Protein AF-A0A3D1REU0-F1 (afdb_monomer_lite)

Foldseek 3Di:
DDDDDPPPPPPPPDDDDLPQDQDDDDLQFFPWKWKDFPPGPDTFTFDPVLSVVVVVLSNVWGKDGQDDDPARMKMWTQTPVRDIWIWGDAQQWIAGPVRIITGSPGRCSSVCRVCVSVVHDPQKDWQFQWAQDPNDIDTDPDQDDPLLLVLLVVLCVVVPWDWDDDPRIIMTGHDDDSVRSHVSSVSSVPDD

Sequence (192 aa):
MKIALLISIVFLTSCFSASNEKFNIDKSIVDFIEIRKRVDTVSLRLSESQFENLIAKLQSSEPGNPSKVFAQYHLTFHLNDGSELSFTTNQDIVRAQGGRTYSIGDKEYFKKVWFQQAGLTEDYHEYFPTYRKDGEIIQVTKTMDSYNLENIKQVLTEYGHKWIDIRGVLFYKGNLSDELLADYTSKAGIID

Structure (mmCIF, N/CA/C/O backbone):
data_AF-A0A3D1REU0-F1
#
_entry.id   AF-A0A3D1REU0-F1
#
loop_
_atom_site.group_PDB
_atom_site.id
_atom_site.type_symbol
_atom_site.label_atom_id
_atom_site.label_alt_id
_atom_site.label_comp_id
_atom_site.label_asym_id
_atom_site.label_entity_id
_atom_site.label_seq_id
_atom_site.pdbx_PDB_ins_code
_atom_site.Cartn_x
_atom_site.Cartn_y
_atom_site.Cartn_z
_atom_site.occupancy
_atom_site.B_iso_or_equiv
_atom_site.auth_seq_id
_atom_site.auth_comp_id
_atom_site.auth_asym_id
_atom_site.auth_atom_id
_atom_site.pdbx_PDB_model_num
ATOM 1 N N . MET A 1 1 ? 51.526 -27.455 -19.057 1.00 37.06 1 MET A N 1
ATOM 2 C CA . MET A 1 1 ? 51.849 -26.073 -18.635 1.00 37.06 1 MET A CA 1
ATOM 3 C C . MET A 1 1 ? 50.544 -25.318 -18.450 1.00 37.06 1 MET A C 1
ATOM 5 O O . MET A 1 1 ? 49.793 -25.198 -19.406 1.00 37.06 1 MET A O 1
ATOM 9 N N . LYS A 1 2 ? 50.232 -24.924 -17.211 1.00 33.66 2 LYS A N 1
ATOM 10 C CA . LYS A 1 2 ? 49.032 -24.157 -16.851 1.00 33.66 2 LYS A CA 1
ATOM 11 C C . LYS A 1 2 ? 49.301 -22.680 -17.150 1.00 33.66 2 LYS A C 1
ATOM 13 O O . LYS A 1 2 ? 50.240 -22.134 -16.584 1.00 33.66 2 LYS A O 1
ATOM 18 N N . ILE A 1 3 ? 48.499 -22.050 -18.003 1.00 38.16 3 ILE A N 1
ATOM 19 C CA . ILE A 1 3 ? 48.466 -20.589 -18.138 1.00 38.16 3 ILE A CA 1
ATOM 20 C C . ILE A 1 3 ? 47.145 -20.147 -17.517 1.00 38.16 3 ILE A C 1
ATOM 22 O O . ILE A 1 3 ? 46.082 -20.293 -18.113 1.00 38.16 3 ILE A O 1
ATOM 26 N N . ALA A 1 4 ? 47.220 -19.708 -16.263 1.00 38.00 4 ALA A N 1
ATOM 27 C CA . ALA A 1 4 ? 46.114 -19.060 -15.581 1.00 38.00 4 ALA A CA 1
ATOM 28 C C . ALA A 1 4 ? 46.014 -17.629 -16.121 1.00 38.00 4 ALA A C 1
ATOM 30 O O . ALA A 1 4 ? 46.897 -16.809 -15.875 1.00 38.00 4 ALA A O 1
ATOM 31 N N . LEU A 1 5 ? 44.962 -17.347 -16.888 1.00 36.16 5 LEU A N 1
ATOM 32 C CA . LEU A 1 5 ? 44.624 -15.988 -17.287 1.00 36.16 5 LEU A CA 1
ATOM 33 C C . LEU A 1 5 ? 43.944 -15.315 -16.085 1.00 36.16 5 LEU A C 1
ATOM 35 O O . LEU A 1 5 ? 42.773 -15.557 -15.798 1.00 36.16 5 LEU A O 1
ATOM 39 N N . LEU A 1 6 ? 44.711 -14.526 -15.335 1.00 37.25 6 LEU A N 1
ATOM 40 C CA . LEU A 1 6 ? 44.192 -13.636 -14.299 1.00 37.25 6 LEU A CA 1
ATOM 41 C C . LEU A 1 6 ? 43.396 -12.519 -14.985 1.00 37.25 6 LEU A C 1
ATOM 43 O O . LEU A 1 6 ? 43.966 -11.565 -15.511 1.00 37.25 6 LEU A O 1
ATOM 47 N N . ILE A 1 7 ? 42.071 -12.650 -14.998 1.00 39.44 7 ILE A N 1
ATOM 48 C CA . ILE A 1 7 ? 41.167 -11.546 -15.319 1.00 39.44 7 ILE A CA 1
ATOM 49 C C . ILE A 1 7 ? 41.171 -10.623 -14.099 1.00 39.44 7 ILE A C 1
ATOM 51 O O . ILE A 1 7 ? 40.467 -10.854 -13.116 1.00 39.44 7 ILE A O 1
ATOM 55 N N . SER A 1 8 ? 42.018 -9.598 -14.144 1.00 38.97 8 SER A N 1
ATOM 56 C CA . SER A 1 8 ? 41.980 -8.485 -13.200 1.00 38.97 8 SER A CA 1
ATOM 57 C C . SER A 1 8 ? 40.676 -7.715 -13.399 1.00 38.97 8 SER A C 1
ATOM 59 O O . SER A 1 8 ? 40.567 -6.873 -14.288 1.00 38.97 8 SER A O 1
ATOM 61 N N . ILE A 1 9 ? 39.675 -8.013 -12.570 1.00 44.66 9 ILE A N 1
ATOM 62 C CA . ILE A 1 9 ? 38.488 -7.173 -12.405 1.00 44.66 9 ILE A CA 1
ATOM 63 C C . ILE A 1 9 ? 38.959 -5.913 -11.681 1.00 44.66 9 ILE A C 1
ATOM 65 O O . ILE A 1 9 ? 39.136 -5.895 -10.463 1.00 44.66 9 ILE A O 1
ATOM 69 N N . VAL A 1 10 ? 39.223 -4.862 -12.453 1.00 39.00 10 VAL A N 1
ATOM 70 C CA . VAL A 1 10 ? 39.426 -3.521 -11.913 1.00 39.00 10 VAL A CA 1
ATOM 71 C C . VAL A 1 10 ? 38.085 -3.079 -11.331 1.00 39.00 10 VAL A C 1
ATOM 73 O O . VAL A 1 10 ? 37.169 -2.706 -12.060 1.00 39.00 10 VAL A O 1
ATOM 76 N N . PHE A 1 11 ? 37.970 -3.142 -10.005 1.00 36.84 11 PHE A N 1
ATOM 77 C CA . PHE A 1 11 ? 36.945 -2.430 -9.251 1.00 36.84 11 PHE A CA 1
ATOM 78 C C . PHE A 1 11 ? 37.191 -0.928 -9.425 1.00 36.84 11 PHE A C 1
ATOM 80 O O . PHE A 1 11 ? 37.879 -0.294 -8.628 1.00 36.84 11 PHE A O 1
ATOM 87 N N . LEU A 1 12 ? 36.644 -0.353 -10.497 1.00 38.19 12 LEU A N 1
ATOM 88 C CA . LEU A 1 12 ? 36.435 1.083 -10.571 1.00 38.19 12 LEU A CA 1
ATOM 89 C C . LEU A 1 12 ? 35.330 1.416 -9.571 1.00 38.19 12 LEU A C 1
ATOM 91 O O . LEU A 1 12 ? 34.142 1.255 -9.838 1.00 38.19 12 LEU A O 1
ATOM 95 N N . THR A 1 13 ? 35.741 1.866 -8.390 1.00 40.66 13 THR A N 1
ATOM 96 C CA . THR A 1 13 ? 34.896 2.611 -7.463 1.00 40.66 13 THR A CA 1
ATOM 97 C C . THR A 1 13 ? 34.495 3.915 -8.149 1.00 40.66 13 THR A C 1
ATOM 99 O O . THR A 1 13 ? 35.173 4.934 -8.020 1.00 40.66 13 THR A O 1
ATOM 102 N N . SER A 1 14 ? 33.427 3.887 -8.945 1.00 31.62 14 SER A N 1
ATOM 103 C CA . SER A 1 14 ? 32.848 5.104 -9.493 1.00 31.62 14 SER A CA 1
ATOM 104 C C . SER A 1 14 ? 32.196 5.872 -8.350 1.00 31.62 14 SER A C 1
ATOM 106 O O . SER A 1 14 ? 31.199 5.424 -7.778 1.00 31.62 14 SER A O 1
ATOM 108 N N . CYS A 1 15 ? 32.762 7.035 -8.025 1.00 35.47 15 CYS A N 1
ATOM 109 C CA . CYS A 1 15 ? 32.040 8.114 -7.367 1.00 35.47 15 CYS A CA 1
ATOM 110 C C . CYS A 1 15 ? 30.643 8.217 -7.991 1.00 35.47 15 CYS A C 1
ATOM 112 O O . CYS A 1 15 ? 30.524 8.337 -9.211 1.00 35.47 15 CYS A O 1
ATOM 114 N N . PHE A 1 16 ? 29.602 8.138 -7.159 1.00 43.56 16 PHE A N 1
ATOM 115 C CA . PHE A 1 16 ? 28.213 8.326 -7.562 1.00 43.56 16 PHE A CA 1
ATOM 116 C C . PHE A 1 16 ? 28.034 9.746 -8.113 1.00 43.56 16 PHE A C 1
ATOM 118 O O . PHE A 1 16 ? 27.695 10.682 -7.395 1.00 43.56 16 PHE A O 1
ATOM 125 N N . SER A 1 17 ? 28.274 9.899 -9.411 1.00 40.56 17 SER A N 1
ATOM 126 C CA . SER A 1 17 ? 27.610 10.905 -10.222 1.00 40.56 17 SER A CA 1
ATOM 127 C C . SER A 1 17 ? 26.109 10.680 -10.046 1.00 40.56 17 SER A C 1
ATOM 129 O O . SER A 1 17 ? 25.624 9.564 -10.252 1.00 40.56 17 SER A O 1
ATOM 131 N N . ALA A 1 18 ? 25.381 11.710 -9.614 1.00 49.03 18 ALA A N 1
ATOM 132 C CA . ALA A 1 18 ? 23.929 11.729 -9.689 1.00 49.03 18 ALA A CA 1
ATOM 133 C C . ALA A 1 18 ? 23.549 11.695 -11.177 1.00 49.03 18 ALA A C 1
ATOM 135 O O . ALA A 1 18 ? 23.402 12.725 -11.830 1.00 49.03 18 ALA A O 1
ATOM 136 N N . SER A 1 19 ? 23.502 10.495 -11.753 1.00 53.91 19 SER A N 1
ATOM 137 C CA . SER A 1 19 ? 23.110 10.305 -13.138 1.00 53.91 19 SER A CA 1
ATOM 138 C C . SER A 1 19 ? 21.628 10.661 -13.243 1.00 53.91 19 SER A C 1
ATOM 140 O O . SER A 1 19 ? 20.794 9.912 -12.734 1.00 53.91 19 SER A O 1
ATOM 142 N N . ASN A 1 20 ? 21.299 11.761 -13.928 1.00 64.19 20 ASN A N 1
ATOM 143 C CA . ASN A 1 20 ? 19.934 12.142 -14.336 1.00 64.19 20 ASN A CA 1
ATOM 144 C C . ASN A 1 20 ? 19.356 11.176 -15.396 1.00 64.19 20 ASN A C 1
ATOM 146 O O . ASN A 1 20 ? 18.641 11.579 -16.312 1.00 64.19 20 ASN A O 1
ATOM 150 N N . GLU A 1 21 ? 19.716 9.897 -15.323 1.00 77.69 21 GLU A N 1
ATOM 151 C CA . GLU A 1 21 ? 19.260 8.867 -16.241 1.00 77.69 21 GLU A CA 1
ATOM 152 C C . GLU A 1 21 ? 17.770 8.632 -16.019 1.00 77.69 21 GLU A C 1
ATOM 154 O O . GLU A 1 21 ? 17.340 8.238 -14.933 1.00 77.69 21 GLU A O 1
ATOM 159 N N . LYS A 1 22 ? 16.985 8.871 -17.070 1.00 85.12 22 LYS A N 1
ATOM 160 C CA . LYS A 1 22 ? 15.572 8.501 -17.120 1.00 85.12 22 LYS A CA 1
ATOM 161 C C . LYS A 1 22 ? 15.415 6.995 -16.919 1.00 85.12 22 LYS A C 1
ATOM 163 O O . LYS A 1 22 ? 16.305 6.210 -17.248 1.00 85.12 22 LYS A O 1
ATOM 168 N N . PHE A 1 23 ? 14.265 6.594 -16.389 1.00 86.94 23 PHE A N 1
ATOM 169 C CA . PHE A 1 23 ? 13.911 5.184 -16.327 1.00 86.94 23 PHE A CA 1
ATOM 170 C C . PHE A 1 23 ? 13.833 4.624 -17.748 1.00 86.94 23 PHE A C 1
ATOM 172 O O . PHE A 1 23 ? 13.107 5.158 -18.586 1.00 86.94 23 PHE A O 1
ATOM 179 N N . ASN A 1 24 ? 14.587 3.563 -18.020 1.00 84.50 24 ASN A N 1
ATOM 180 C CA . ASN A 1 24 ? 14.689 2.996 -19.356 1.00 84.50 24 ASN A CA 1
ATOM 181 C C . ASN A 1 24 ? 14.631 1.470 -19.281 1.00 84.50 24 ASN A C 1
ATOM 183 O O . ASN A 1 24 ? 15.654 0.799 -19.166 1.00 84.50 24 ASN A O 1
ATOM 187 N N . ILE A 1 25 ? 13.409 0.943 -19.300 1.00 86.94 25 ILE A N 1
ATOM 188 C CA . ILE A 1 25 ? 13.124 -0.474 -19.517 1.00 86.94 25 ILE A CA 1
ATOM 189 C C . ILE A 1 25 ? 12.207 -0.554 -20.730 1.00 86.94 25 ILE A C 1
ATOM 191 O O . ILE A 1 25 ? 11.198 0.159 -20.802 1.00 86.94 25 ILE A O 1
ATOM 195 N N . ASP A 1 26 ? 12.570 -1.414 -21.678 1.00 89.00 26 ASP A N 1
ATOM 196 C CA . ASP A 1 26 ? 11.698 -1.752 -22.791 1.00 89.00 26 ASP A CA 1
ATOM 197 C C . ASP A 1 26 ? 10.514 -2.562 -22.253 1.00 89.00 26 ASP A C 1
ATOM 199 O O . ASP A 1 26 ? 10.671 -3.612 -21.637 1.00 89.00 26 ASP A O 1
ATOM 203 N N . LYS A 1 27 ? 9.301 -2.064 -22.468 1.00 90.69 27 LYS A N 1
ATOM 204 C CA . LYS A 1 27 ? 8.082 -2.751 -22.047 1.00 90.69 27 LYS A CA 1
ATOM 205 C C . LYS A 1 27 ? 8.004 -4.171 -22.622 1.00 90.69 27 LYS A C 1
ATOM 207 O O . LYS A 1 27 ? 7.510 -5.065 -21.949 1.00 90.69 27 LYS A O 1
ATOM 212 N N . SER A 1 28 ? 8.483 -4.375 -23.852 1.00 93.62 28 SER A N 1
ATOM 213 C CA . SER A 1 28 ? 8.367 -5.650 -24.565 1.00 93.62 28 SER A CA 1
ATOM 214 C C . SER A 1 28 ? 9.149 -6.791 -23.917 1.00 93.62 28 SER A C 1
ATOM 216 O O . SER A 1 28 ? 8.860 -7.948 -24.212 1.00 93.62 28 SER A O 1
ATOM 218 N N . ILE A 1 29 ? 10.107 -6.485 -23.032 1.00 95.31 29 ILE A N 1
ATOM 219 C CA . ILE A 1 29 ? 10.885 -7.491 -22.302 1.00 95.31 29 ILE A CA 1
ATOM 220 C C . ILE A 1 29 ? 10.275 -7.863 -20.943 1.00 95.31 29 ILE A C 1
ATOM 222 O O . ILE A 1 29 ? 10.761 -8.800 -20.313 1.00 95.31 29 ILE A O 1
ATOM 226 N N . VAL A 1 30 ? 9.242 -7.147 -20.486 1.00 96.50 30 VAL A N 1
ATOM 227 C CA . VAL A 1 30 ? 8.561 -7.398 -19.207 1.00 96.50 30 VAL A CA 1
ATOM 228 C C . VAL A 1 30 ? 7.308 -8.236 -19.464 1.00 96.50 30 VAL A C 1
ATOM 230 O O . VAL A 1 30 ? 6.411 -7.786 -20.172 1.00 96.50 30 VAL A O 1
ATOM 233 N N . ASP A 1 31 ? 7.239 -9.427 -18.868 1.00 97.06 31 ASP A N 1
ATOM 234 C CA . ASP A 1 31 ? 6.075 -10.323 -18.942 1.00 97.06 31 ASP A CA 1
ATOM 235 C C . ASP A 1 31 ? 4.953 -9.805 -18.027 1.00 97.06 31 ASP A C 1
ATOM 237 O O . ASP A 1 31 ? 3.835 -9.512 -18.456 1.00 97.06 31 ASP A O 1
ATOM 241 N N . PHE A 1 32 ? 5.260 -9.614 -16.741 1.00 97.56 32 PHE A N 1
ATOM 242 C CA . PHE A 1 32 ? 4.324 -9.025 -15.787 1.00 97.56 32 PHE A CA 1
ATOM 243 C C . PHE A 1 32 ? 5.027 -8.353 -14.612 1.00 97.56 32 PHE A C 1
ATOM 245 O O . PHE A 1 32 ? 6.225 -8.505 -14.382 1.00 97.56 32 PHE A O 1
ATOM 252 N N . ILE A 1 33 ? 4.247 -7.590 -13.848 1.00 98.19 33 ILE A N 1
ATOM 253 C CA . ILE A 1 33 ? 4.701 -6.936 -12.624 1.00 98.19 33 ILE A CA 1
ATOM 254 C C . ILE A 1 33 ? 3.866 -7.447 -11.460 1.00 98.19 33 ILE A C 1
ATOM 256 O O . ILE A 1 33 ? 2.649 -7.598 -11.567 1.00 98.19 33 ILE A O 1
ATOM 260 N N . GLU A 1 34 ? 4.522 -7.659 -10.330 1.00 98.19 34 GLU A N 1
ATOM 261 C CA . GLU A 1 34 ? 3.878 -7.899 -9.051 1.00 98.19 34 GLU A CA 1
ATOM 262 C C . GLU A 1 34 ? 4.105 -6.733 -8.094 1.00 98.19 34 GLU A C 1
ATOM 264 O O . GLU A 1 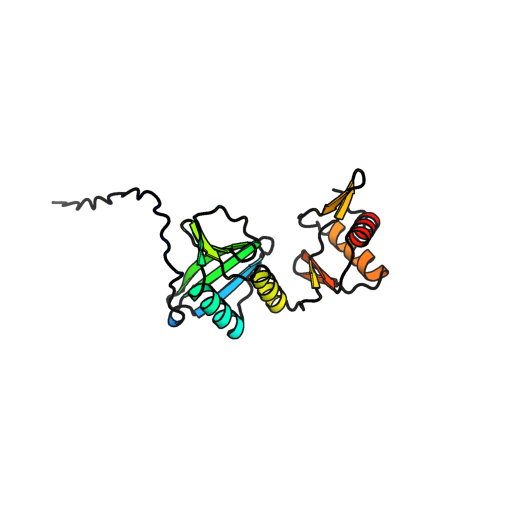34 ? 5.167 -6.106 -8.094 1.00 98.19 34 GLU A O 1
ATOM 269 N N . ILE A 1 35 ? 3.115 -6.479 -7.241 1.00 97.44 35 ILE A N 1
ATOM 270 C CA . ILE A 1 35 ? 3.197 -5.541 -6.124 1.00 97.44 35 ILE A CA 1
ATOM 271 C C . ILE A 1 35 ? 2.956 -6.271 -4.805 1.00 97.44 35 ILE A C 1
ATOM 273 O O . ILE A 1 35 ? 2.015 -7.050 -4.663 1.00 97.44 35 ILE A O 1
ATOM 277 N N . ARG A 1 36 ? 3.780 -5.979 -3.801 1.00 94.56 36 ARG A N 1
ATOM 278 C CA . ARG A 1 36 ? 3.626 -6.506 -2.442 1.00 94.56 36 ARG A CA 1
ATOM 279 C C . ARG A 1 36 ? 3.733 -5.382 -1.428 1.00 94.56 36 ARG A C 1
ATOM 281 O O . ARG A 1 36 ? 4.731 -4.663 -1.409 1.00 94.56 36 ARG A O 1
ATOM 288 N N . LYS A 1 37 ? 2.743 -5.239 -0.546 1.00 91.25 37 LYS A N 1
ATOM 289 C CA . LYS A 1 37 ? 2.847 -4.328 0.603 1.00 91.25 37 LYS A CA 1
ATOM 290 C C . LYS A 1 37 ? 3.936 -4.831 1.545 1.00 91.25 37 LYS A C 1
ATOM 292 O O . LYS A 1 37 ? 4.069 -6.027 1.754 1.00 91.25 37 LYS A O 1
ATOM 297 N N . ARG A 1 38 ? 4.727 -3.935 2.131 1.00 87.50 38 ARG A N 1
ATOM 298 C CA . ARG A 1 38 ? 5.906 -4.294 2.943 1.00 87.50 38 ARG A CA 1
ATOM 299 C C . ARG A 1 38 ? 5.620 -5.302 4.067 1.00 87.50 38 ARG A C 1
ATOM 301 O O . ARG A 1 38 ? 6.463 -6.141 4.358 1.00 87.50 38 ARG A O 1
ATOM 308 N N . VAL A 1 39 ? 4.460 -5.179 4.709 1.00 81.75 39 VAL A N 1
ATOM 309 C CA . VAL A 1 39 ? 4.028 -6.038 5.827 1.00 81.75 39 VAL A CA 1
ATOM 310 C C . VAL A 1 39 ? 3.261 -7.281 5.372 1.00 81.75 39 VAL A C 1
ATOM 312 O O . VAL A 1 39 ? 2.873 -8.093 6.201 1.00 81.75 39 VAL A O 1
ATOM 315 N N . ASP A 1 40 ? 3.033 -7.422 4.068 1.00 83.00 40 ASP A N 1
ATOM 316 C CA . ASP A 1 40 ? 2.293 -8.526 3.473 1.00 83.00 40 ASP A CA 1
ATOM 317 C C . ASP A 1 40 ? 3.266 -9.578 2.927 1.00 83.00 40 ASP A C 1
ATOM 319 O O . ASP A 1 40 ? 4.343 -9.262 2.413 1.00 83.00 40 ASP A O 1
ATOM 323 N N . THR A 1 41 ? 2.888 -10.846 3.040 1.00 83.19 41 THR A N 1
ATOM 324 C CA . THR A 1 41 ? 3.669 -11.986 2.549 1.00 83.19 41 THR A CA 1
ATOM 325 C C . THR A 1 41 ? 3.313 -12.362 1.115 1.00 83.19 41 THR A C 1
ATOM 327 O O . THR A 1 41 ? 4.087 -13.068 0.470 1.00 83.19 41 THR A O 1
ATOM 330 N N . VAL A 1 42 ? 2.186 -11.869 0.594 1.00 89.31 42 VAL A N 1
ATOM 331 C CA . VAL A 1 42 ? 1.673 -12.228 -0.731 1.00 89.31 42 VAL A CA 1
ATOM 332 C C . VAL A 1 42 ? 1.873 -11.092 -1.728 1.00 89.31 42 VAL A C 1
ATOM 334 O O . VAL A 1 42 ? 1.438 -9.960 -1.512 1.00 89.31 42 VAL A O 1
ATOM 337 N N . SER A 1 43 ? 2.502 -11.424 -2.851 1.00 94.31 43 SER A N 1
ATOM 338 C CA . SER A 1 43 ? 2.580 -10.570 -4.034 1.00 94.31 43 SER A CA 1
ATOM 339 C C . SER A 1 43 ? 1.293 -10.667 -4.855 1.00 94.31 43 SER A C 1
ATOM 341 O O . SER A 1 43 ? 0.726 -11.748 -5.009 1.00 94.31 43 SER A O 1
ATOM 343 N N . LEU A 1 44 ? 0.832 -9.539 -5.388 1.00 95.50 44 LEU A N 1
ATOM 344 C CA . LEU A 1 44 ? -0.335 -9.462 -6.262 1.00 95.50 44 LEU A CA 1
ATOM 345 C C . LEU A 1 44 ? 0.115 -9.060 -7.668 1.00 95.50 44 LEU A C 1
ATOM 347 O O . LEU A 1 44 ? 0.796 -8.047 -7.834 1.00 95.50 44 LEU A O 1
ATOM 351 N N . ARG A 1 45 ? -0.265 -9.846 -8.677 1.00 97.56 45 ARG A N 1
ATOM 352 C CA . ARG A 1 45 ? 0.048 -9.564 -10.083 1.00 97.56 45 ARG A CA 1
ATOM 353 C C . ARG A 1 45 ? -0.797 -8.397 -10.583 1.00 97.56 45 ARG A C 1
ATOM 355 O O . ARG A 1 45 ? -2.015 -8.429 -10.467 1.00 97.56 45 ARG A O 1
ATOM 362 N N . LEU A 1 46 ? -0.159 -7.391 -11.174 1.00 97.94 46 LEU A N 1
ATOM 363 C CA . LEU A 1 46 ? -0.865 -6.270 -11.787 1.00 97.94 46 LEU A CA 1
ATOM 364 C C . LEU A 1 46 ? -1.719 -6.744 -12.967 1.00 97.94 46 LEU A C 1
ATOM 366 O O . LEU A 1 46 ? -1.314 -7.628 -13.726 1.00 97.94 46 LEU A O 1
ATOM 370 N N . SER A 1 47 ? -2.885 -6.121 -13.151 1.00 96.62 47 SER A N 1
ATOM 371 C CA . SER A 1 47 ? -3.643 -6.282 -14.392 1.00 96.62 47 SER A CA 1
ATOM 372 C C . SER A 1 47 ? -2.859 -5.686 -15.560 1.00 96.62 47 SER A C 1
ATOM 374 O O . SER A 1 47 ? -2.022 -4.803 -15.367 1.00 96.62 47 SER A O 1
ATOM 376 N N . GLU A 1 48 ? -3.179 -6.101 -16.784 1.00 95.44 48 GLU A N 1
ATOM 377 C CA . GLU A 1 48 ? -2.556 -5.546 -17.990 1.00 95.44 48 GLU A CA 1
ATOM 378 C C . GLU A 1 48 ? -2.672 -4.012 -18.025 1.00 95.44 48 GLU A C 1
ATOM 380 O O . GLU A 1 48 ? -1.676 -3.314 -18.165 1.00 95.44 48 GLU A O 1
ATOM 385 N N . SER A 1 49 ? -3.855 -3.458 -17.742 1.00 95.81 49 SER A N 1
ATOM 386 C CA . SER A 1 49 ? -4.061 -2.003 -17.694 1.00 95.81 49 SER A CA 1
ATOM 387 C C . SER A 1 49 ? -3.199 -1.276 -16.649 1.00 95.81 49 SER A C 1
ATOM 389 O O . SER A 1 49 ? -2.743 -0.159 -16.897 1.00 95.81 49 SER A O 1
ATOM 391 N N . GLN A 1 50 ? -2.962 -1.884 -15.484 1.00 96.56 50 GLN A N 1
ATOM 392 C CA . GLN A 1 50 ? -2.098 -1.319 -14.446 1.00 96.56 50 GLN A CA 1
ATOM 393 C C . GLN A 1 50 ? -0.620 -1.432 -14.818 1.00 96.56 50 GLN A C 1
ATOM 395 O O . GLN A 1 50 ? 0.135 -0.492 -14.581 1.00 96.56 50 GLN A O 1
ATOM 400 N N . PHE A 1 51 ? -0.221 -2.552 -15.424 1.00 96.56 51 PHE A N 1
ATOM 401 C CA . PHE A 1 51 ? 1.111 -2.745 -15.987 1.00 96.56 51 PHE A CA 1
ATOM 402 C C . PHE A 1 51 ? 1.438 -1.653 -17.015 1.00 96.56 51 PHE A C 1
ATOM 404 O O . PHE A 1 51 ? 2.425 -0.936 -16.846 1.00 96.56 51 PHE A O 1
ATOM 411 N N . GLU A 1 52 ? 0.567 -1.454 -18.010 1.00 95.06 52 GLU A N 1
ATOM 412 C CA . GLU A 1 52 ? 0.720 -0.405 -19.026 1.00 95.06 52 GLU A CA 1
ATOM 413 C C . GLU A 1 52 ? 0.891 0.976 -18.396 1.00 95.06 52 GLU A C 1
ATOM 415 O O . GLU A 1 52 ? 1.793 1.744 -18.738 1.00 95.06 52 GLU A O 1
ATOM 420 N N . ASN A 1 53 ? 0.017 1.290 -17.440 1.00 96.19 53 ASN A N 1
ATOM 421 C CA . ASN A 1 53 ? 0.011 2.587 -16.794 1.00 96.19 53 ASN A CA 1
ATOM 422 C C . ASN A 1 53 ? 1.273 2.828 -15.954 1.00 96.19 53 ASN A C 1
ATOM 424 O O . ASN A 1 53 ? 1.827 3.928 -15.994 1.00 96.19 53 ASN A O 1
ATOM 428 N N . LEU A 1 54 ? 1.742 1.813 -15.221 1.00 96.44 54 LEU A N 1
ATOM 429 C CA . LEU A 1 54 ? 2.955 1.902 -14.413 1.00 96.44 54 LEU A CA 1
ATOM 430 C C . LEU A 1 54 ? 4.189 2.097 -15.297 1.00 96.44 54 LEU A C 1
ATOM 432 O O . LEU A 1 54 ? 5.001 2.976 -15.010 1.00 96.44 54 LEU A O 1
ATOM 436 N N . ILE A 1 55 ? 4.317 1.333 -16.387 1.00 95.19 55 ILE A N 1
ATOM 437 C CA . ILE A 1 55 ? 5.428 1.490 -17.333 1.00 95.19 55 ILE A CA 1
ATOM 438 C C . ILE A 1 55 ? 5.427 2.895 -17.942 1.00 95.19 55 ILE A C 1
ATOM 440 O O . ILE A 1 55 ? 6.465 3.556 -17.928 1.00 95.19 55 ILE A O 1
ATOM 444 N N . ALA A 1 56 ? 4.273 3.394 -18.393 1.00 94.12 56 ALA A N 1
ATOM 445 C CA . ALA A 1 56 ? 4.164 4.745 -18.942 1.00 94.12 56 ALA A CA 1
ATOM 446 C C . ALA A 1 56 ? 4.573 5.820 -17.917 1.00 94.12 56 ALA A C 1
ATOM 448 O O . ALA A 1 56 ? 5.368 6.712 -18.223 1.00 94.12 56 ALA A O 1
ATOM 449 N N . LYS A 1 57 ? 4.089 5.706 -16.672 1.00 95.12 57 LYS A N 1
ATOM 450 C CA . LYS A 1 57 ? 4.463 6.609 -15.574 1.00 95.12 57 LYS A CA 1
ATOM 451 C C . LYS A 1 57 ? 5.963 6.582 -15.300 1.00 95.12 57 LYS A C 1
ATOM 453 O O . LYS A 1 57 ? 6.578 7.641 -15.200 1.00 95.12 57 LYS A O 1
ATOM 458 N N . LEU A 1 58 ? 6.562 5.397 -15.236 1.00 94.31 58 LEU A N 1
ATOM 459 C CA . LEU A 1 58 ? 7.999 5.236 -15.036 1.00 94.31 58 LEU A CA 1
ATOM 460 C C . LEU A 1 58 ? 8.808 5.834 -16.188 1.00 94.31 58 LEU A C 1
ATOM 462 O O . LEU A 1 58 ? 9.733 6.595 -15.933 1.00 94.31 58 LEU A O 1
ATOM 466 N N . GLN A 1 59 ? 8.436 5.590 -17.442 1.00 92.00 59 GLN A N 1
ATOM 467 C CA . GLN A 1 59 ? 9.123 6.172 -18.603 1.00 92.00 59 GLN A CA 1
ATOM 468 C C . GLN A 1 59 ? 9.038 7.709 -18.623 1.00 92.00 59 GLN A C 1
ATOM 470 O O . GLN A 1 59 ? 9.987 8.381 -19.026 1.00 92.00 59 GLN A O 1
ATOM 475 N N . SER A 1 60 ? 7.937 8.280 -18.124 1.00 91.25 60 SER A N 1
ATOM 476 C CA . SER A 1 60 ? 7.778 9.733 -17.962 1.00 91.25 60 SER A CA 1
ATOM 477 C C . SER A 1 60 ? 8.410 10.315 -16.687 1.00 91.25 60 SER A C 1
ATOM 479 O O . SER A 1 60 ? 8.477 11.537 -16.553 1.00 91.25 60 SER A O 1
ATOM 481 N N . SER A 1 61 ? 8.888 9.471 -15.767 1.00 92.81 61 SER A N 1
ATOM 482 C CA . SER A 1 61 ? 9.290 9.871 -14.412 1.00 92.81 61 SER A CA 1
ATOM 483 C C . SER A 1 61 ? 10.435 10.877 -14.370 1.00 92.81 61 SER A C 1
ATOM 485 O O . SER A 1 61 ? 11.280 10.964 -15.270 1.00 92.81 61 SER A O 1
ATOM 487 N N . GLU A 1 62 ? 10.497 11.635 -13.282 1.00 90.25 62 GLU A N 1
ATOM 488 C CA . GLU A 1 62 ? 11.636 12.495 -12.983 1.00 90.25 62 GLU A CA 1
ATOM 489 C C . GLU A 1 62 ? 12.709 11.697 -12.228 1.00 90.25 62 GLU A C 1
ATOM 491 O O . GLU A 1 62 ? 12.395 11.080 -11.203 1.00 90.25 62 GLU A O 1
ATOM 496 N N . PRO A 1 63 ? 13.966 11.667 -12.713 1.00 89.25 63 PRO A N 1
ATOM 497 C CA . PRO A 1 63 ? 15.048 11.020 -11.989 1.00 89.25 63 PRO A CA 1
ATOM 498 C C . PRO A 1 63 ? 15.341 11.806 -10.710 1.00 89.25 63 PRO A C 1
ATOM 500 O O . PRO A 1 63 ? 15.477 13.029 -10.726 1.00 89.25 63 PRO A O 1
ATOM 503 N N . GLY A 1 64 ? 15.436 11.093 -9.596 1.00 82.62 64 GLY A N 1
ATOM 504 C CA . GLY A 1 64 ? 15.765 11.651 -8.296 1.00 82.62 64 GLY A CA 1
ATOM 505 C C . GLY A 1 64 ? 17.166 11.263 -7.833 1.00 82.62 64 GLY A C 1
ATOM 506 O O . GLY A 1 64 ? 17.822 10.363 -8.365 1.00 82.62 64 GLY A O 1
ATOM 507 N N . ASN A 1 65 ? 17.617 11.932 -6.774 1.00 71.94 65 ASN A N 1
ATOM 508 C CA . ASN A 1 65 ? 18.881 11.601 -6.128 1.00 71.94 65 ASN A CA 1
ATOM 509 C C . ASN A 1 65 ? 18.822 10.225 -5.445 1.00 71.94 65 ASN A C 1
ATOM 511 O O . ASN A 1 65 ? 17.747 9.783 -5.012 1.00 71.94 65 ASN A O 1
ATOM 515 N N . PRO A 1 66 ? 19.975 9.555 -5.273 1.00 69.69 66 PRO A N 1
ATOM 516 C CA . PRO A 1 66 ? 20.046 8.367 -4.446 1.00 69.69 66 PRO A CA 1
ATOM 517 C C . PRO A 1 66 ? 19.542 8.654 -3.032 1.00 69.69 66 PRO A C 1
ATOM 519 O O . PRO A 1 66 ? 20.075 9.511 -2.331 1.00 69.69 66 PRO A O 1
ATOM 522 N N . SER A 1 67 ? 18.508 7.933 -2.607 1.00 70.19 67 SER A N 1
ATOM 523 C CA . SER A 1 67 ? 17.890 8.119 -1.294 1.00 70.19 67 SER A CA 1
ATOM 524 C C . SER A 1 67 ? 17.618 6.779 -0.621 1.00 70.19 67 SER A C 1
ATOM 526 O O . SER A 1 67 ? 17.372 5.757 -1.277 1.00 70.19 67 SER A O 1
ATOM 528 N N . LYS A 1 68 ? 17.669 6.772 0.716 1.00 69.81 68 LYS A N 1
ATOM 529 C CA . LYS A 1 68 ? 17.129 5.668 1.510 1.00 69.81 68 LYS A CA 1
ATOM 530 C C . LYS A 1 68 ? 15.615 5.825 1.542 1.00 69.81 68 LYS A C 1
ATOM 532 O O . LYS A 1 68 ? 15.094 6.761 2.136 1.00 69.81 68 LYS A O 1
ATOM 537 N N . VAL A 1 69 ? 14.920 4.886 0.913 1.00 70.38 69 VAL A N 1
ATOM 538 C CA . VAL A 1 69 ? 13.460 4.847 0.897 1.00 70.38 69 VAL A CA 1
ATOM 539 C C . VAL A 1 69 ? 12.988 3.804 1.904 1.00 70.38 69 VAL A C 1
ATOM 541 O O . VAL A 1 69 ? 13.359 2.634 1.809 1.00 70.38 69 VAL A O 1
ATOM 544 N N . PHE A 1 70 ? 12.168 4.217 2.871 1.00 81.38 70 PHE A N 1
ATOM 545 C CA . PHE A 1 70 ? 11.430 3.280 3.714 1.00 81.38 70 PHE A CA 1
ATOM 546 C C . PHE A 1 70 ? 10.285 2.688 2.887 1.00 81.38 70 PHE A C 1
ATOM 548 O O . PHE A 1 70 ? 9.270 3.343 2.680 1.00 81.38 70 PHE A O 1
ATOM 555 N N . ALA A 1 71 ? 10.480 1.477 2.365 1.00 87.38 71 ALA A N 1
ATOM 556 C CA . ALA A 1 71 ? 9.541 0.862 1.433 1.00 87.38 71 ALA A CA 1
ATOM 557 C C . ALA A 1 71 ? 8.153 0.668 2.070 1.00 87.38 71 ALA A C 1
ATOM 559 O O . ALA A 1 71 ? 8.036 0.012 3.110 1.00 87.38 71 ALA A O 1
ATOM 560 N N . GLN A 1 72 ? 7.124 1.222 1.433 1.00 92.06 72 GLN A N 1
ATOM 561 C CA . GLN A 1 72 ? 5.715 0.903 1.658 1.00 92.06 72 GLN A CA 1
ATOM 562 C C . GLN A 1 72 ? 5.297 -0.302 0.808 1.00 92.06 72 GLN A C 1
ATOM 564 O O . GLN A 1 72 ? 4.582 -1.178 1.298 1.00 92.06 72 GLN A O 1
ATOM 569 N N . TYR A 1 73 ? 5.805 -0.383 -0.428 1.00 94.75 73 TYR A N 1
ATOM 570 C CA . TYR A 1 73 ? 5.579 -1.506 -1.335 1.00 94.75 73 TYR A CA 1
ATOM 571 C C . TYR A 1 73 ? 6.884 -1.970 -1.992 1.00 94.75 73 TYR A C 1
ATOM 573 O O . TYR A 1 73 ? 7.855 -1.221 -2.127 1.00 94.75 73 TYR A O 1
ATOM 581 N N . HIS A 1 74 ? 6.890 -3.232 -2.401 1.00 95.50 74 HIS A N 1
ATOM 582 C CA . HIS A 1 74 ? 7.890 -3.846 -3.259 1.00 95.50 74 HIS A CA 1
ATOM 583 C C . HIS A 1 74 ? 7.264 -4.108 -4.624 1.00 95.50 74 HIS A C 1
ATOM 585 O O . HIS A 1 74 ? 6.115 -4.544 -4.688 1.00 95.50 74 HIS A O 1
ATOM 591 N N . LEU A 1 75 ? 8.023 -3.853 -5.686 1.00 97.25 75 LEU A N 1
ATOM 592 C CA . LEU A 1 75 ? 7.659 -4.235 -7.045 1.00 97.25 75 LEU A CA 1
ATOM 593 C C . LEU A 1 75 ? 8.659 -5.263 -7.556 1.00 97.25 75 LEU A C 1
ATOM 595 O O . LEU A 1 75 ? 9.866 -5.065 -7.394 1.00 97.25 75 LEU A O 1
ATOM 599 N N . THR A 1 76 ? 8.160 -6.299 -8.216 1.00 97.44 76 THR A N 1
ATOM 600 C CA . THR A 1 76 ? 8.984 -7.274 -8.935 1.00 97.44 76 THR A CA 1
ATOM 601 C C . THR A 1 76 ? 8.540 -7.292 -10.384 1.00 97.44 76 THR A C 1
ATOM 603 O O . THR A 1 76 ? 7.369 -7.523 -10.671 1.00 97.44 76 THR A O 1
ATOM 606 N N . PHE A 1 77 ? 9.462 -6.992 -11.291 1.00 97.81 77 PHE A N 1
ATOM 607 C CA . PHE A 1 77 ? 9.242 -7.074 -12.727 1.00 97.81 77 PHE A CA 1
ATOM 608 C C . PHE A 1 77 ? 9.784 -8.423 -13.171 1.00 97.81 77 PHE A C 1
ATOM 610 O O . PHE A 1 77 ? 10.981 -8.669 -13.027 1.00 97.81 77 PHE A O 1
ATOM 617 N N . HIS A 1 78 ? 8.904 -9.266 -13.690 1.00 97.94 78 HIS A N 1
ATOM 618 C CA . HIS A 1 78 ? 9.236 -10.568 -14.250 1.00 97.94 78 HIS A CA 1
ATOM 619 C C . HIS A 1 78 ? 9.507 -10.386 -15.741 1.00 97.94 78 HIS A C 1
ATOM 621 O O . HIS A 1 78 ? 8.665 -9.845 -16.461 1.00 97.94 78 HIS A O 1
ATOM 627 N N . LEU A 1 79 ? 10.702 -10.757 -16.192 1.00 97.50 79 LEU A N 1
ATOM 628 C CA . LEU A 1 79 ? 11.137 -10.589 -17.577 1.00 97.50 79 LEU A CA 1
ATOM 629 C C . LEU A 1 79 ? 10.880 -11.861 -18.395 1.00 97.50 79 LEU A C 1
ATOM 631 O O . LEU A 1 79 ? 10.837 -12.965 -17.856 1.00 97.50 79 LEU A O 1
ATOM 635 N N . ASN A 1 80 ? 10.761 -11.715 -19.717 1.00 96.56 80 ASN A N 1
ATOM 636 C CA . ASN A 1 80 ? 10.467 -12.832 -20.631 1.00 96.56 80 ASN A CA 1
ATOM 637 C C . ASN A 1 80 ? 11.533 -13.943 -20.628 1.00 96.56 80 ASN A C 1
ATOM 639 O O . ASN A 1 80 ? 11.259 -15.064 -21.051 1.00 96.56 80 ASN A O 1
ATOM 643 N N . ASP A 1 81 ? 12.757 -13.636 -20.195 1.00 95.69 81 ASP A N 1
ATOM 644 C CA . ASP A 1 81 ? 13.852 -14.603 -20.062 1.00 95.69 81 ASP A CA 1
ATOM 645 C C . ASP A 1 81 ? 13.862 -15.328 -18.702 1.00 95.69 81 ASP A C 1
ATOM 647 O O . ASP A 1 81 ? 14.741 -16.152 -18.446 1.00 95.69 81 ASP A O 1
ATOM 651 N N . GLY A 1 82 ? 12.882 -15.038 -17.839 1.00 95.44 82 GLY A N 1
ATOM 652 C CA . GLY A 1 82 ? 12.751 -15.584 -16.491 1.00 95.44 82 GLY A CA 1
ATOM 653 C C . GLY A 1 82 ? 13.563 -14.847 -15.425 1.00 95.44 82 GLY A C 1
ATOM 654 O O . GLY A 1 82 ? 13.567 -15.279 -14.274 1.00 95.44 82 GLY A O 1
ATOM 655 N N . SER A 1 83 ? 14.266 -13.764 -15.771 1.00 96.50 83 SER A N 1
ATOM 656 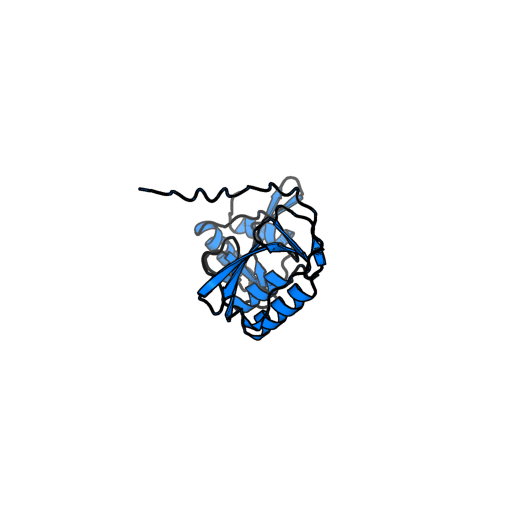C CA . SER A 1 83 ? 14.949 -12.919 -14.789 1.00 96.50 83 SER A CA 1
ATOM 657 C C . SER A 1 83 ? 13.994 -11.933 -14.106 1.00 96.50 83 SER A C 1
ATOM 659 O O . SER A 1 83 ? 12.893 -11.661 -14.585 1.00 96.50 83 SER A O 1
ATOM 661 N N . GLU A 1 84 ? 14.420 -11.387 -12.964 1.00 96.94 84 GLU A N 1
ATOM 662 C CA . GLU A 1 84 ? 13.618 -10.458 -12.168 1.00 96.94 84 GLU A CA 1
ATOM 663 C C . GLU A 1 84 ? 14.357 -9.145 -11.898 1.00 96.94 84 GLU A C 1
ATOM 665 O O . GLU A 1 84 ? 15.552 -9.126 -11.589 1.00 96.94 84 GLU A O 1
ATOM 670 N N . LEU A 1 85 ? 13.614 -8.037 -11.924 1.00 95.25 85 LEU A N 1
ATOM 671 C CA . LEU A 1 85 ? 14.080 -6.737 -11.445 1.00 95.25 85 LEU A CA 1
ATOM 672 C C . LEU A 1 85 ? 13.239 -6.295 -10.249 1.00 95.25 85 LEU A C 1
ATOM 674 O O . LEU A 1 85 ? 12.017 -6.182 -10.341 1.00 95.25 85 LEU A O 1
ATOM 678 N N . SER A 1 86 ? 13.893 -6.010 -9.123 1.00 94.50 86 SER A N 1
ATOM 679 C CA . SER A 1 86 ? 13.204 -5.590 -7.899 1.00 94.50 86 SER A CA 1
ATOM 680 C C . SER A 1 86 ? 13.326 -4.093 -7.641 1.00 94.50 86 SER A C 1
ATOM 682 O O . SER A 1 86 ? 14.413 -3.510 -7.706 1.00 94.50 86 SER A O 1
ATOM 684 N N . PHE A 1 87 ? 12.217 -3.497 -7.217 1.00 94.69 87 PHE A N 1
ATOM 685 C CA . PHE A 1 87 ? 12.129 -2.099 -6.823 1.00 94.69 87 PHE A CA 1
ATOM 686 C C . PHE A 1 87 ? 11.446 -1.964 -5.463 1.00 94.69 87 PHE A C 1
ATOM 688 O O . PHE A 1 87 ? 10.656 -2.806 -5.034 1.00 94.69 87 PHE A O 1
ATOM 695 N N . THR A 1 88 ? 11.743 -0.868 -4.776 1.00 94.44 88 THR A N 1
ATOM 696 C CA . THR A 1 88 ? 11.058 -0.466 -3.540 1.00 94.44 88 THR A CA 1
ATOM 697 C C . THR A 1 88 ? 10.379 0.870 -3.750 1.00 94.44 88 THR A C 1
ATOM 699 O O . THR A 1 88 ? 10.992 1.752 -4.352 1.00 94.44 88 THR A O 1
ATOM 702 N N . THR A 1 89 ? 9.173 1.053 -3.218 1.00 93.56 89 THR A N 1
ATOM 703 C CA . THR A 1 89 ? 8.423 2.302 -3.380 1.00 93.56 89 THR A CA 1
ATOM 704 C C . THR A 1 89 ? 7.973 2.893 -2.053 1.00 93.56 89 THR A C 1
ATOM 706 O O . THR A 1 89 ? 7.737 2.170 -1.083 1.00 93.56 89 THR A O 1
ATOM 709 N N . ASN A 1 90 ? 7.874 4.218 -2.000 1.00 90.19 90 ASN A N 1
ATOM 710 C CA . ASN A 1 90 ? 7.252 4.974 -0.913 1.00 90.19 90 ASN A CA 1
ATOM 711 C C . ASN A 1 90 ? 6.599 6.209 -1.528 1.00 90.19 90 ASN A C 1
ATOM 713 O O . ASN A 1 90 ? 7.294 6.974 -2.199 1.00 90.19 90 ASN A O 1
ATOM 717 N N . GLN A 1 91 ? 5.297 6.393 -1.308 1.00 90.88 91 GLN A N 1
ATOM 718 C CA . GLN A 1 91 ? 4.505 7.420 -1.989 1.00 90.88 91 GLN A CA 1
ATOM 719 C C . GLN A 1 91 ? 4.698 7.344 -3.514 1.00 90.88 91 GLN A C 1
ATOM 721 O O . GLN A 1 91 ? 4.468 6.298 -4.106 1.00 90.88 91 GLN A O 1
ATOM 726 N N . ASP A 1 92 ? 5.155 8.415 -4.156 1.00 93.31 92 ASP A N 1
ATOM 727 C CA . ASP A 1 92 ? 5.390 8.507 -5.597 1.00 93.31 92 ASP A CA 1
ATOM 728 C C . ASP A 1 92 ? 6.803 8.071 -6.025 1.00 93.31 92 ASP A C 1
ATOM 730 O O . ASP A 1 92 ? 7.127 8.095 -7.212 1.00 93.31 92 ASP A O 1
ATOM 734 N N . ILE A 1 93 ? 7.671 7.695 -5.085 1.00 93.94 93 ILE A N 1
ATOM 735 C CA . ILE A 1 93 ? 9.072 7.390 -5.375 1.00 93.94 93 ILE A CA 1
ATOM 736 C C . ILE A 1 93 ? 9.237 5.895 -5.634 1.00 93.94 93 ILE A C 1
ATOM 738 O O . ILE A 1 93 ? 8.946 5.075 -4.764 1.00 93.94 93 ILE A O 1
ATOM 742 N N . VAL A 1 94 ? 9.806 5.546 -6.787 1.00 94.31 94 VAL A N 1
ATOM 743 C CA . VAL A 1 94 ? 10.282 4.201 -7.132 1.00 94.31 94 VAL A CA 1
ATOM 744 C C . VAL A 1 94 ? 11.797 4.171 -7.064 1.00 94.31 94 VAL A C 1
ATOM 746 O O . VAL A 1 94 ? 12.473 4.967 -7.705 1.00 94.31 94 VAL A O 1
ATOM 749 N N . ARG A 1 95 ? 12.352 3.237 -6.298 1.00 93.25 95 ARG A N 1
ATOM 750 C CA . ARG A 1 95 ? 13.795 3.069 -6.127 1.00 93.25 95 ARG A CA 1
ATOM 751 C C . ARG A 1 95 ? 14.252 1.732 -6.692 1.00 93.25 95 ARG A C 1
ATOM 753 O O . ARG A 1 95 ? 13.779 0.687 -6.249 1.00 93.25 95 ARG A O 1
ATOM 760 N N . ALA A 1 96 ? 15.211 1.783 -7.609 1.00 89.62 96 ALA A N 1
ATOM 761 C CA . ALA A 1 96 ? 15.874 0.612 -8.172 1.00 89.62 96 ALA A CA 1
ATOM 762 C C . ALA A 1 96 ? 17.002 0.094 -7.265 1.00 89.62 96 ALA A C 1
ATOM 764 O O . ALA A 1 96 ? 17.522 0.805 -6.390 1.00 89.62 96 ALA A O 1
ATOM 765 N N . GLN A 1 97 ? 17.430 -1.146 -7.510 1.00 78.81 97 GLN A N 1
ATOM 766 C CA . GLN A 1 97 ? 18.696 -1.639 -6.970 1.00 78.81 97 GLN A CA 1
ATOM 767 C C . GLN A 1 97 ? 19.849 -0.735 -7.449 1.00 78.81 97 GLN A C 1
ATOM 769 O O . GL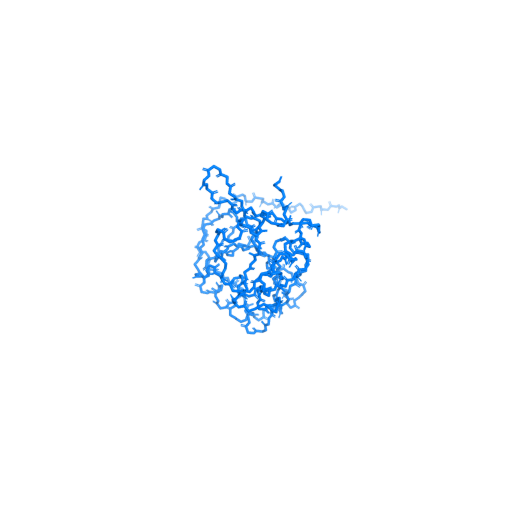N A 1 97 ? 19.864 -0.274 -8.585 1.00 78.81 97 GLN A O 1
ATOM 774 N N . GLY A 1 98 ? 20.776 -0.387 -6.551 1.00 77.31 98 GLY A N 1
ATOM 775 C CA . GLY A 1 98 ? 21.800 0.644 -6.801 1.00 77.31 98 GLY A CA 1
ATOM 776 C C . GLY A 1 98 ? 21.417 2.057 -6.340 1.00 77.31 98 GLY A C 1
ATOM 777 O O . GLY A 1 98 ? 22.248 2.958 -6.364 1.00 77.31 98 GLY A O 1
ATOM 778 N N . GLY A 1 99 ? 20.191 2.257 -5.842 1.00 82.44 99 GLY A N 1
ATOM 779 C CA . GLY A 1 99 ? 19.797 3.466 -5.115 1.00 82.44 99 GLY A CA 1
ATOM 780 C C . GLY A 1 99 ? 19.196 4.580 -5.963 1.00 82.44 99 GLY A C 1
ATOM 781 O O . GLY A 1 99 ? 18.685 5.529 -5.379 1.00 82.44 99 GLY A O 1
ATOM 782 N N . ARG A 1 100 ? 19.195 4.447 -7.293 1.00 86.69 100 ARG A N 1
ATOM 783 C CA . ARG A 1 100 ? 18.528 5.378 -8.215 1.00 86.69 100 ARG A CA 1
ATOM 784 C C . ARG A 1 100 ? 17.037 5.469 -7.905 1.00 86.69 100 ARG A C 1
ATOM 786 O O . ARG A 1 100 ? 16.410 4.446 -7.616 1.00 86.69 100 ARG A O 1
ATOM 793 N N . THR A 1 101 ? 16.491 6.679 -7.956 1.00 91.81 101 THR A N 1
ATOM 794 C CA . THR A 1 101 ? 15.083 6.945 -7.655 1.00 91.81 101 THR A CA 1
ATOM 795 C C . THR A 1 101 ? 14.382 7.619 -8.829 1.00 91.81 101 THR A C 1
ATOM 797 O O . THR A 1 101 ? 15.015 8.298 -9.633 1.00 91.81 101 THR A O 1
ATOM 800 N N . TYR A 1 102 ? 13.075 7.405 -8.923 1.00 93.00 102 TYR A N 1
ATOM 801 C CA . TYR A 1 102 ? 12.206 7.894 -9.985 1.00 93.00 102 TYR A CA 1
ATOM 802 C C . TYR A 1 102 ? 10.891 8.360 -9.357 1.00 93.00 102 TYR A C 1
ATOM 804 O O . TYR A 1 102 ? 10.224 7.559 -8.702 1.00 93.00 102 TYR A O 1
ATOM 812 N N . SER A 1 103 ? 10.521 9.629 -9.523 1.00 93.75 103 SER A N 1
ATOM 813 C CA . SER A 1 103 ? 9.213 10.137 -9.086 1.00 93.75 103 SER A CA 1
ATOM 814 C C . SER A 1 103 ? 8.194 9.994 -10.214 1.00 93.75 103 SER A C 1
ATOM 816 O O . SER A 1 103 ? 8.412 10.485 -11.323 1.00 93.75 103 SER A O 1
ATOM 818 N N . ILE A 1 104 ? 7.073 9.326 -9.930 1.00 94.69 104 ILE A N 1
ATOM 819 C CA . ILE A 1 104 ? 5.952 9.160 -10.874 1.00 94.69 104 ILE A CA 1
ATOM 820 C C . ILE A 1 104 ? 4.859 10.233 -10.717 1.00 94.69 104 ILE A C 1
ATOM 822 O O . ILE A 1 104 ? 3.808 10.135 -11.356 1.00 94.69 104 ILE A O 1
ATOM 826 N N . GLY A 1 105 ? 5.076 11.224 -9.843 1.00 92.44 105 GLY A N 1
ATOM 827 C CA . GLY A 1 105 ? 4.202 12.389 -9.658 1.00 92.44 105 GLY A CA 1
ATOM 828 C C . GLY A 1 105 ? 2.838 12.120 -9.009 1.00 92.44 105 GLY A C 1
ATOM 829 O O . GLY A 1 105 ? 2.001 13.017 -8.965 1.00 92.44 105 GLY A O 1
ATOM 830 N N . ASP A 1 106 ? 2.588 10.907 -8.509 1.00 94.00 106 ASP A N 1
ATOM 831 C CA . ASP A 1 106 ? 1.323 10.519 -7.876 1.00 94.00 106 ASP A CA 1
ATOM 832 C C . ASP A 1 106 ? 1.586 9.727 -6.588 1.00 94.00 106 ASP A C 1
ATOM 834 O O . ASP A 1 106 ? 1.981 8.561 -6.621 1.00 94.00 106 ASP A O 1
ATOM 838 N N . LYS A 1 107 ? 1.376 10.388 -5.442 1.00 93.38 107 LYS A N 1
ATOM 839 C CA . LYS A 1 107 ? 1.709 9.861 -4.108 1.00 93.38 107 LYS A CA 1
ATOM 840 C C . LYS A 1 107 ? 0.812 8.716 -3.655 1.00 93.38 107 LYS A C 1
ATOM 842 O O . LYS A 1 107 ? 1.246 7.895 -2.853 1.00 93.38 107 LYS A O 1
ATOM 847 N N . GLU A 1 108 ? -0.411 8.646 -4.171 1.00 92.75 108 GLU A N 1
ATOM 848 C CA . GLU A 1 108 ? -1.373 7.604 -3.802 1.00 92.75 108 GLU A CA 1
ATOM 849 C C . GLU A 1 108 ? -1.364 6.441 -4.804 1.00 92.75 108 GLU A C 1
ATOM 851 O O . GLU A 1 108 ? -2.074 5.455 -4.607 1.00 92.75 108 GLU A O 1
ATOM 856 N N . TYR A 1 109 ? -0.555 6.520 -5.865 1.00 95.06 109 TYR A N 1
ATOM 857 C CA . TYR A 1 109 ? -0.569 5.567 -6.970 1.00 95.06 109 TYR A CA 1
ATOM 858 C C . TYR A 1 109 ? -0.433 4.107 -6.522 1.00 95.06 109 TYR A C 1
ATOM 860 O O . TYR A 1 109 ? -1.308 3.288 -6.798 1.00 95.06 109 TYR A O 1
ATOM 868 N N . PHE A 1 110 ? 0.638 3.767 -5.795 1.00 95.12 110 PHE A N 1
ATOM 869 C CA . PHE A 1 110 ? 0.884 2.375 -5.395 1.00 95.12 110 PHE A CA 1
ATOM 870 C C . PHE A 1 110 ? -0.147 1.859 -4.401 1.00 95.12 110 PHE A C 1
ATOM 872 O O . PHE A 1 110 ? -0.504 0.684 -4.455 1.00 95.12 110 PHE A O 1
ATOM 879 N N . LYS A 1 111 ? -0.673 2.737 -3.542 1.00 92.31 111 LYS A N 1
ATOM 880 C CA . LYS A 1 111 ? -1.796 2.398 -2.672 1.00 92.31 111 LYS A C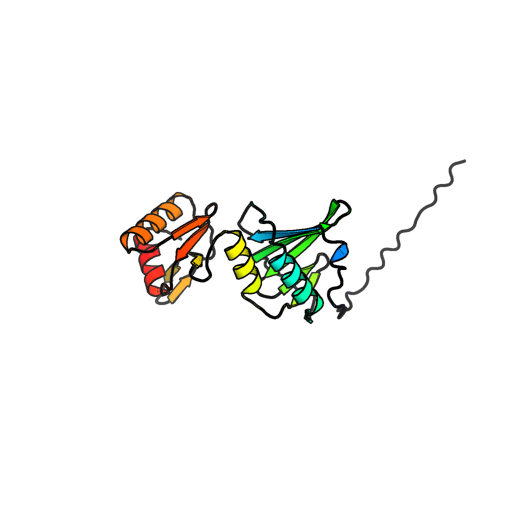A 1
ATOM 881 C C . LYS A 1 111 ? -3.024 2.055 -3.508 1.00 92.31 111 LYS A C 1
ATOM 883 O O . LYS A 1 111 ? -3.578 0.985 -3.313 1.00 92.31 111 LYS A O 1
ATOM 888 N N . LYS A 1 112 ? -3.410 2.889 -4.478 1.00 93.25 112 LYS A N 1
ATOM 889 C CA . LYS A 1 112 ? -4.555 2.612 -5.365 1.00 93.25 112 LYS A CA 1
ATOM 890 C C . LYS A 1 112 ? -4.384 1.308 -6.138 1.00 93.25 112 LYS A C 1
ATOM 892 O O . LYS A 1 112 ? -5.305 0.497 -6.165 1.00 93.25 112 LYS A O 1
ATOM 897 N N . VAL A 1 113 ? -3.203 1.080 -6.714 1.00 94.75 113 VAL A N 1
ATOM 898 C CA . VAL A 1 113 ? -2.883 -0.161 -7.434 1.00 94.75 113 VAL A CA 1
ATOM 899 C C . VAL A 1 113 ? -3.014 -1.376 -6.515 1.00 94.75 113 VAL A C 1
ATOM 901 O O . VAL A 1 113 ? -3.687 -2.341 -6.875 1.00 94.75 113 VAL A O 1
ATOM 904 N N . TRP A 1 114 ? -2.425 -1.321 -5.316 1.00 93.69 114 TRP A N 1
ATOM 905 C CA . TRP A 1 114 ? -2.512 -2.417 -4.353 1.00 93.69 114 TRP A CA 1
ATOM 906 C C . TRP A 1 114 ? -3.949 -2.639 -3.868 1.00 93.69 114 TRP A C 1
ATOM 908 O O . TRP A 1 114 ? -4.393 -3.779 -3.823 1.00 93.69 114 TRP A O 1
ATOM 918 N N . PHE A 1 115 ? -4.700 -1.573 -3.577 1.00 92.75 115 PHE A N 1
ATOM 919 C CA . PHE A 1 115 ? -6.102 -1.645 -3.155 1.00 92.75 115 PHE A CA 1
ATOM 920 C C . PHE A 1 115 ? -6.954 -2.341 -4.216 1.00 92.75 115 PHE A C 1
ATOM 922 O O . PHE A 1 115 ? -7.641 -3.308 -3.904 1.00 92.75 115 PHE A O 1
ATOM 929 N N . GLN A 1 116 ? -6.841 -1.922 -5.477 1.00 92.81 116 GLN A N 1
ATOM 930 C CA . GLN A 1 116 ? -7.555 -2.551 -6.589 1.00 92.81 116 GLN A CA 1
ATOM 931 C C . GLN A 1 116 ? -7.208 -4.038 -6.722 1.00 92.81 116 GLN A C 1
ATOM 933 O O . GLN A 1 116 ? -8.107 -4.862 -6.875 1.00 92.81 116 GLN A O 1
ATOM 938 N N . GLN A 1 117 ? -5.925 -4.393 -6.611 1.00 92.38 117 GLN A N 1
ATOM 939 C CA . GLN A 1 117 ? -5.485 -5.790 -6.654 1.00 92.38 117 GLN A CA 1
ATOM 940 C C . GLN A 1 117 ? -5.957 -6.612 -5.450 1.00 92.38 117 GLN A C 1
ATOM 942 O O . GLN A 1 117 ? -6.206 -7.809 -5.562 1.00 92.38 117 GLN A O 1
ATOM 947 N N . ALA A 1 118 ? -6.121 -5.967 -4.301 1.00 90.25 118 ALA A N 1
ATOM 948 C CA . ALA A 1 118 ? -6.650 -6.567 -3.087 1.00 90.25 118 ALA A CA 1
ATOM 949 C C . ALA A 1 118 ? -8.195 -6.617 -3.059 1.00 90.25 118 ALA A C 1
ATOM 951 O O . ALA A 1 118 ? -8.771 -7.080 -2.077 1.00 90.25 118 ALA A O 1
ATOM 952 N N . GLY A 1 119 ? -8.877 -6.148 -4.115 1.00 89.88 119 GLY A N 1
ATOM 953 C CA . GLY A 1 119 ? -10.341 -6.093 -4.188 1.00 89.88 119 GLY A CA 1
ATOM 954 C C . GLY A 1 119 ? -10.975 -4.967 -3.361 1.00 89.88 119 GLY A C 1
ATOM 955 O O . GLY A 1 119 ? -12.171 -5.007 -3.079 1.00 89.88 119 GLY A O 1
ATOM 956 N N . LEU A 1 120 ? -10.188 -3.966 -2.965 1.00 92.06 120 LEU A N 1
ATOM 957 C CA . LEU A 1 120 ? -10.627 -2.797 -2.208 1.00 92.06 120 LEU A CA 1
ATOM 958 C C . LEU A 1 120 ? -10.972 -1.629 -3.141 1.00 92.06 120 LEU A C 1
ATOM 960 O O . LEU A 1 120 ? -10.273 -1.342 -4.113 1.00 92.06 120 LEU A O 1
ATOM 964 N N . THR A 1 121 ? -12.046 -0.914 -2.810 1.00 90.25 121 THR A N 1
ATOM 965 C CA . THR A 1 121 ? -12.397 0.369 -3.441 1.00 90.25 121 THR A CA 1
ATOM 966 C C . THR A 1 121 ? -11.630 1.528 -2.799 1.00 90.25 121 THR A C 1
ATOM 968 O O . THR A 1 121 ? -11.111 1.389 -1.694 1.00 90.25 121 THR A O 1
ATOM 971 N N . GLU A 1 122 ? -11.620 2.703 -3.436 1.00 84.81 122 GLU A N 1
ATOM 972 C CA . GLU A 1 122 ? -10.973 3.910 -2.883 1.00 84.81 122 GLU A CA 1
ATOM 973 C C . GLU A 1 122 ? -11.598 4.391 -1.561 1.00 84.81 122 GLU A C 1
ATOM 975 O O . GLU A 1 122 ? -10.929 5.057 -0.780 1.00 84.81 122 GLU A O 1
ATOM 980 N N . ASP A 1 123 ? -12.842 3.991 -1.279 1.00 91.06 123 ASP A N 1
ATOM 981 C CA . ASP A 1 123 ? -13.528 4.254 -0.007 1.00 91.06 123 ASP A CA 1
ATOM 982 C C . ASP A 1 123 ? -12.941 3.491 1.195 1.00 91.06 123 ASP A C 1
ATOM 984 O O . ASP A 1 123 ? -13.427 3.662 2.312 1.00 91.06 123 ASP A O 1
ATOM 988 N N . TYR A 1 124 ? -12.009 2.557 0.986 1.00 94.06 124 TYR A N 1
ATOM 989 C CA . TYR A 1 124 ? -11.380 1.834 2.088 1.00 94.06 124 TYR A CA 1
ATOM 990 C C . TYR A 1 124 ? -10.174 2.598 2.634 1.00 94.06 124 TYR A C 1
ATOM 992 O O . TYR A 1 124 ? -9.435 3.261 1.908 1.00 94.06 124 TYR A O 1
ATOM 1000 N N . HIS A 1 125 ? -9.936 2.432 3.928 1.00 92.56 125 HIS A N 1
ATOM 1001 C CA . HIS A 1 125 ? -8.810 3.009 4.648 1.00 92.56 125 HIS A CA 1
ATOM 1002 C C . HIS A 1 125 ? -8.174 1.929 5.518 1.00 92.56 125 HIS A C 1
ATOM 1004 O O . HIS A 1 125 ? -8.884 1.145 6.146 1.00 92.56 125 HIS A O 1
ATOM 1010 N N . GLU A 1 126 ? -6.841 1.861 5.531 1.00 91.56 126 GLU A N 1
ATOM 1011 C CA . GLU A 1 126 ? -6.115 0.976 6.447 1.00 91.56 126 GLU A CA 1
ATOM 1012 C C . GLU A 1 126 ? -6.310 1.482 7.876 1.00 91.56 126 GLU A C 1
ATOM 1014 O O . GLU A 1 126 ? -6.132 2.669 8.156 1.00 91.56 126 GLU A O 1
ATOM 1019 N N . TYR A 1 127 ? -6.701 0.582 8.769 1.00 93.62 127 TYR A N 1
ATOM 1020 C CA . TYR A 1 127 ? -6.812 0.888 10.179 1.00 93.62 127 TYR A CA 1
ATOM 1021 C C . TYR A 1 127 ? -5.432 0.828 10.825 1.00 93.62 127 TYR A C 1
ATOM 1023 O O . TYR A 1 127 ? -4.746 -0.193 10.774 1.00 93.62 127 TYR A O 1
ATOM 1031 N N . PHE A 1 128 ? -5.077 1.907 11.508 1.00 92.19 128 PHE A N 1
ATOM 1032 C CA . PHE A 1 128 ? -3.933 1.950 12.401 1.00 92.19 128 PHE A CA 1
ATOM 1033 C C . PHE A 1 128 ? -4.439 2.285 13.803 1.00 92.19 128 PHE A C 1
ATOM 1035 O O . PHE A 1 128 ? -5.268 3.192 13.921 1.00 92.19 128 PHE A O 1
ATOM 1042 N N . PRO A 1 129 ? -3.955 1.598 14.853 1.00 92.56 129 PRO A N 1
ATOM 1043 C CA . PRO A 1 129 ? -4.268 1.966 16.225 1.00 92.56 129 PRO A CA 1
ATOM 1044 C C . PRO A 1 129 ? -3.969 3.444 16.480 1.00 92.56 129 PRO A C 1
ATOM 1046 O O . PRO A 1 129 ? -2.869 3.923 16.190 1.00 92.56 129 PRO A O 1
ATOM 1049 N N . THR A 1 130 ? -4.951 4.154 17.024 1.00 94.12 130 THR A N 1
ATOM 1050 C CA . THR A 1 130 ? -4.879 5.593 17.275 1.00 94.12 130 THR A CA 1
ATOM 1051 C C . THR A 1 130 ? -5.138 5.850 18.754 1.00 94.12 130 THR A C 1
ATOM 1053 O O . THR A 1 130 ? -6.098 5.343 19.322 1.00 94.12 130 THR A O 1
ATOM 1056 N N . TYR A 1 131 ? -4.305 6.654 19.402 1.00 92.56 131 TYR A N 1
ATOM 1057 C CA . TYR A 1 131 ? -4.363 6.880 20.845 1.00 92.56 131 TYR A CA 1
ATOM 1058 C C . TYR A 1 131 ? -4.452 8.366 21.163 1.00 92.56 131 TYR A C 1
ATOM 1060 O O . TYR A 1 131 ? -3.886 9.193 20.452 1.00 92.56 131 TYR A O 1
ATOM 1068 N N . ARG A 1 132 ? -5.123 8.703 22.271 1.00 91.44 132 ARG A N 1
ATOM 1069 C CA . ARG A 1 132 ? -5.033 10.033 22.884 1.00 91.44 132 ARG A CA 1
ATOM 1070 C C . ARG A 1 132 ? -3.960 10.009 23.962 1.00 91.44 132 ARG A C 1
ATOM 1072 O O . ARG A 1 132 ? -4.098 9.268 24.934 1.00 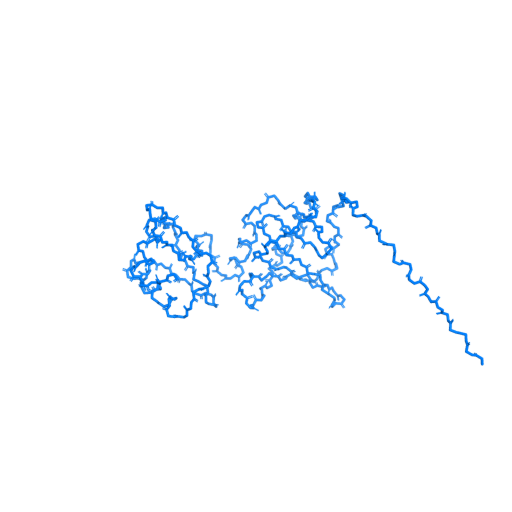91.44 132 ARG A O 1
ATOM 1079 N N . LYS A 1 133 ? -2.927 10.832 23.814 1.00 87.88 133 LYS A N 1
ATOM 1080 C CA . LYS A 1 133 ? -1.857 10.985 24.802 1.00 87.88 133 LYS A CA 1
ATOM 1081 C C . LYS A 1 133 ? -1.572 12.465 25.007 1.00 87.88 133 LYS A C 1
ATOM 1083 O O . LYS A 1 133 ? -1.330 13.175 24.044 1.00 87.88 133 LYS A O 1
ATOM 1088 N N . ASP A 1 134 ? -1.654 12.923 26.253 1.00 88.00 134 ASP A N 1
ATOM 1089 C CA . ASP A 1 134 ? -1.348 14.309 26.640 1.00 88.00 134 ASP A CA 1
ATOM 1090 C C . ASP A 1 134 ? -2.117 15.384 25.836 1.00 88.00 134 ASP A C 1
ATOM 1092 O O . ASP A 1 134 ? -1.640 16.494 25.627 1.00 88.00 134 ASP A O 1
ATOM 1096 N N . GLY A 1 135 ? -3.339 15.060 25.396 1.00 85.94 135 GLY A N 1
ATOM 1097 C CA . GLY A 1 135 ? -4.180 15.944 24.576 1.00 85.94 135 GLY A CA 1
ATOM 1098 C C . GLY A 1 135 ? -3.926 15.856 23.067 1.00 85.94 135 GLY A C 1
ATOM 1099 O O . GLY A 1 135 ? -4.682 16.446 22.299 1.00 85.94 135 GLY A O 1
ATOM 1100 N N . GLU A 1 136 ? -2.932 15.082 22.634 1.00 92.06 136 GLU A N 1
ATOM 1101 C CA . GLU A 1 136 ? -2.612 14.835 21.228 1.00 92.06 136 GLU A CA 1
ATOM 1102 C C . GLU A 1 136 ? -3.174 13.491 20.752 1.00 92.06 136 GLU A C 1
ATOM 1104 O O . GLU A 1 136 ? -3.329 12.547 21.534 1.00 92.06 136 GLU A O 1
ATOM 1109 N N . ILE A 1 137 ? -3.478 13.401 19.454 1.00 92.19 137 ILE A N 1
ATOM 1110 C CA . ILE A 1 137 ? -3.873 12.150 18.804 1.00 92.19 137 ILE A CA 1
ATOM 1111 C C . ILE A 1 137 ? -2.675 11.587 18.044 1.00 92.19 137 ILE A C 1
ATOM 1113 O O . ILE A 1 137 ? -2.117 12.244 17.167 1.00 92.19 137 ILE A O 1
ATOM 1117 N N . ILE A 1 138 ? -2.290 10.360 18.388 1.00 91.19 138 ILE A N 1
ATOM 1118 C CA . ILE A 1 138 ? -1.122 9.678 17.838 1.00 91.19 138 ILE A CA 1
ATOM 1119 C C . ILE A 1 138 ? -1.578 8.394 17.159 1.00 91.19 138 ILE A C 1
ATOM 1121 O O . ILE A 1 138 ? -2.166 7.522 17.796 1.00 91.19 138 ILE A O 1
ATOM 1125 N N . GLN A 1 139 ? -1.263 8.262 15.876 1.00 90.44 139 GLN A N 1
ATOM 1126 C CA . GLN A 1 139 ? -1.481 7.040 15.116 1.00 90.44 139 GLN A CA 1
ATOM 1127 C C . GLN A 1 139 ? -0.207 6.190 15.113 1.00 90.44 139 GLN A C 1
ATOM 1129 O O . GLN A 1 139 ? 0.884 6.689 14.831 1.00 90.44 139 GLN A O 1
ATOM 1134 N N . VAL A 1 140 ? -0.339 4.899 15.408 1.00 87.69 140 VAL A N 1
ATOM 1135 C CA . VAL A 1 140 ? 0.790 3.971 15.490 1.00 87.69 140 VAL A CA 1
ATOM 1136 C C . VAL A 1 140 ? 0.782 3.041 14.286 1.00 87.69 140 VAL A C 1
ATOM 1138 O O . VAL A 1 140 ? -0.106 2.211 14.107 1.00 87.69 140 VAL A O 1
ATOM 1141 N N . THR A 1 141 ? 1.824 3.141 13.462 1.00 81.44 141 THR A N 1
ATOM 1142 C CA . THR A 1 141 ? 2.038 2.243 12.322 1.00 81.44 141 THR A CA 1
ATOM 1143 C C . THR A 1 141 ? 2.630 0.911 12.800 1.00 81.44 141 THR A C 1
ATOM 1145 O O . THR A 1 141 ? 3.813 0.636 12.594 1.00 81.44 141 THR A O 1
ATOM 1148 N N . LYS A 1 142 ? 1.812 0.085 13.466 1.00 75.88 142 LYS A N 1
ATOM 1149 C CA . LYS A 1 142 ? 2.171 -1.276 13.892 1.00 75.88 142 LYS A CA 1
ATOM 1150 C C . LYS A 1 142 ? 1.165 -2.305 13.391 1.00 75.88 142 LYS A C 1
ATOM 1152 O O . LYS A 1 142 ? -0.029 -2.028 13.313 1.00 75.88 142 LYS A O 1
ATOM 1157 N N . THR A 1 143 ? 1.655 -3.501 13.077 1.00 76.19 143 THR A N 1
ATOM 1158 C CA . THR A 1 143 ? 0.784 -4.654 12.834 1.00 76.19 143 THR A CA 1
ATOM 1159 C C . THR A 1 143 ? 0.113 -5.038 14.148 1.00 76.19 143 THR A C 1
ATOM 1161 O O . THR A 1 143 ? 0.785 -5.144 15.174 1.00 76.19 143 THR A O 1
ATOM 1164 N N . MET A 1 144 ? -1.203 -5.234 14.120 1.00 86.12 144 MET A N 1
ATOM 1165 C CA . MET A 1 144 ? -1.948 -5.726 15.276 1.00 86.12 144 MET A CA 1
ATOM 1166 C C . MET A 1 144 ? -1.761 -7.239 15.404 1.00 86.12 144 MET A C 1
ATOM 1168 O O . MET A 1 144 ? -1.765 -7.957 14.403 1.00 86.12 144 MET A O 1
ATOM 1172 N N . ASP A 1 145 ? -1.613 -7.732 16.632 1.00 88.81 145 ASP A N 1
ATOM 1173 C CA . ASP A 1 145 ? -1.777 -9.161 16.889 1.00 88.81 145 ASP A CA 1
ATOM 1174 C C . ASP A 1 145 ? -3.237 -9.594 16.663 1.00 88.81 145 ASP A C 1
ATOM 1176 O O . ASP A 1 145 ? -4.150 -8.770 16.552 1.00 88.81 145 ASP A O 1
ATOM 1180 N N . SER A 1 146 ? -3.462 -10.907 16.597 1.00 90.62 146 SER A N 1
ATOM 1181 C CA . SER A 1 146 ? -4.785 -11.467 16.318 1.00 90.62 146 SER A CA 1
ATOM 1182 C C . SER A 1 146 ? -5.845 -11.068 17.348 1.00 90.62 146 SER A C 1
ATOM 1184 O O . SER A 1 146 ? -7.002 -10.922 16.978 1.00 90.62 146 SER A O 1
ATOM 1186 N N . TYR A 1 147 ? -5.477 -10.871 18.617 1.00 91.75 147 TYR A N 1
ATOM 1187 C CA . TYR A 1 147 ? -6.430 -10.491 19.660 1.00 91.75 147 TYR A CA 1
ATOM 1188 C C . TYR A 1 147 ? -6.906 -9.047 19.465 1.00 91.75 147 TYR A C 1
ATOM 1190 O O . TYR A 1 147 ? -8.105 -8.784 19.384 1.00 91.75 147 TYR A O 1
ATOM 1198 N N . ASN A 1 148 ? -5.962 -8.122 19.298 1.00 92.69 148 ASN A N 1
ATOM 1199 C CA . ASN A 1 148 ? -6.249 -6.717 19.037 1.00 92.69 148 ASN A CA 1
ATOM 1200 C C . ASN A 1 148 ? -7.043 -6.531 17.738 1.00 92.69 148 ASN A C 1
ATOM 1202 O O . ASN A 1 148 ? -7.983 -5.737 17.705 1.00 92.69 148 ASN A O 1
ATOM 1206 N N . LEU A 1 149 ? -6.705 -7.298 16.695 1.00 94.31 149 LEU A N 1
ATOM 1207 C CA . LEU A 1 149 ? -7.396 -7.292 15.408 1.00 94.31 149 LEU A CA 1
ATOM 1208 C C . LEU A 1 149 ? -8.873 -7.706 15.532 1.00 94.31 149 LEU A C 1
ATOM 1210 O O . LEU A 1 149 ? -9.735 -7.044 14.956 1.00 94.31 149 LEU A O 1
ATOM 1214 N N . GLU A 1 150 ? -9.185 -8.768 16.280 1.00 96.00 150 GLU A N 1
ATOM 1215 C CA . GLU A 1 150 ? -10.576 -9.199 16.493 1.00 96.00 150 GLU A CA 1
ATOM 1216 C C . GLU A 1 150 ? -11.383 -8.191 17.318 1.00 96.00 150 GLU A C 1
ATOM 1218 O O . GLU A 1 150 ? -12.522 -7.877 16.963 1.00 96.00 150 GLU A O 1
ATOM 1223 N N . ASN A 1 151 ? -10.785 -7.598 18.353 1.00 96.25 151 ASN A N 1
ATOM 1224 C CA . ASN A 1 151 ? -11.485 -6.606 19.167 1.00 96.25 151 ASN A CA 1
ATOM 1225 C C . ASN A 1 151 ? -11.891 -5.374 18.353 1.00 96.25 151 ASN A C 1
ATOM 1227 O O . ASN A 1 151 ? -13.024 -4.900 18.462 1.00 96.25 151 ASN A O 1
ATOM 1231 N N . ILE A 1 152 ? -11.001 -4.852 17.502 1.00 97.25 152 ILE A N 1
ATOM 1232 C CA . ILE A 1 152 ? -11.360 -3.690 16.683 1.00 97.25 152 ILE A CA 1
ATOM 1233 C C . ILE A 1 152 ? -12.390 -4.036 15.604 1.00 97.25 152 ILE A C 1
ATOM 1235 O O . ILE A 1 152 ? -13.267 -3.219 15.326 1.00 97.25 152 ILE A O 1
ATOM 1239 N N . LYS A 1 153 ? -12.361 -5.248 15.034 1.00 97.56 153 LYS A N 1
ATOM 1240 C CA . LYS A 1 153 ? -13.409 -5.720 14.112 1.00 97.56 153 LYS A CA 1
ATOM 1241 C C . LYS A 1 153 ? -14.775 -5.728 14.791 1.00 97.56 153 LYS A C 1
ATOM 1243 O O . LYS A 1 153 ? -15.759 -5.289 14.189 1.00 97.56 153 LYS A O 1
ATOM 1248 N N . GLN A 1 154 ? -14.840 -6.189 16.041 1.00 98.00 154 GLN A N 1
ATOM 1249 C CA . GLN A 1 154 ? -16.071 -6.167 16.823 1.00 98.00 154 GLN A CA 1
ATOM 1250 C C . GLN A 1 154 ? -16.570 -4.731 17.015 1.00 98.00 154 GLN A C 1
ATOM 1252 O O . GLN A 1 154 ? -17.713 -4.447 16.664 1.00 98.00 154 GLN A O 1
ATOM 1257 N N . VAL A 1 155 ? -15.710 -3.812 17.463 1.00 98.00 155 VAL A N 1
ATOM 1258 C CA . VAL A 1 155 ? -16.082 -2.398 17.636 1.00 98.00 155 VAL A CA 1
ATOM 1259 C C . VAL A 1 155 ? -16.563 -1.791 16.316 1.00 98.00 155 VAL A C 1
ATOM 1261 O O . VAL A 1 155 ? -17.647 -1.224 16.261 1.00 98.00 155 VAL A O 1
ATOM 1264 N N . LEU A 1 156 ? -15.829 -1.951 15.214 1.00 97.94 156 LEU A N 1
ATOM 1265 C CA . LEU A 1 156 ? -16.270 -1.431 13.914 1.00 97.94 156 LEU A CA 1
ATOM 1266 C C . LEU A 1 156 ? -17.655 -1.971 13.525 1.00 97.94 156 LEU A C 1
ATOM 1268 O O . LEU A 1 156 ? -18.498 -1.203 13.065 1.00 97.94 156 LEU A O 1
ATOM 1272 N N . THR A 1 157 ? -17.915 -3.256 13.776 1.00 97.88 157 THR A N 1
ATOM 1273 C CA . THR A 1 157 ? -19.217 -3.891 13.516 1.00 97.88 157 THR A CA 1
ATOM 1274 C C . THR A 1 157 ? -20.327 -3.304 14.386 1.00 97.88 157 THR A C 1
ATOM 1276 O O . THR A 1 157 ? -21.392 -2.969 13.869 1.00 97.88 157 THR A O 1
ATOM 1279 N N . GLU A 1 158 ? -20.085 -3.142 15.688 1.00 98.06 158 GLU A N 1
ATOM 1280 C CA . GLU A 1 158 ? -21.044 -2.579 16.649 1.00 98.06 158 GLU A CA 1
ATOM 1281 C C . GLU A 1 158 ? -21.473 -1.155 16.275 1.00 98.06 158 GLU A C 1
ATOM 1283 O O . GLU A 1 158 ? -22.638 -0.794 16.439 1.00 98.06 158 GLU A O 1
ATOM 1288 N N . TYR A 1 159 ? -20.555 -0.365 15.714 1.00 97.12 159 TYR A N 1
ATOM 1289 C CA . TYR A 1 159 ? -20.827 0.997 15.245 1.00 97.12 159 TYR A CA 1
ATOM 1290 C C . TYR A 1 159 ? -21.242 1.069 13.762 1.00 97.12 159 TYR A C 1
ATOM 1292 O O . TYR A 1 159 ? -21.349 2.161 13.206 1.00 97.12 159 TYR A O 1
ATOM 1300 N N . GLY A 1 160 ? -21.526 -0.073 13.123 1.00 96.81 160 GLY A N 1
ATOM 1301 C CA . GLY A 1 160 ? -22.105 -0.141 11.777 1.00 96.81 160 GLY A CA 1
ATOM 1302 C C . GLY A 1 160 ? -21.121 0.085 10.625 1.00 96.81 160 GLY A C 1
ATOM 1303 O O . GLY A 1 160 ? -21.549 0.314 9.490 1.00 96.81 160 GLY A O 1
ATOM 1304 N N . HIS A 1 161 ? -19.814 0.006 10.880 1.00 97.12 161 HIS A N 1
ATOM 1305 C CA . HIS A 1 161 ? -18.779 0.165 9.860 1.00 97.12 161 HIS A CA 1
ATOM 1306 C C . HIS A 1 161 ? -18.505 -1.151 9.145 1.00 97.12 161 HIS A C 1
ATOM 1308 O O . HIS A 1 161 ? -18.321 -2.203 9.757 1.00 97.12 161 HIS A O 1
ATOM 1314 N N . LYS A 1 162 ? -18.420 -1.087 7.814 1.00 96.44 162 LYS A N 1
ATOM 1315 C CA . LYS A 1 162 ? -17.943 -2.220 7.016 1.00 96.44 162 LYS A CA 1
ATOM 1316 C C . LYS A 1 162 ? -16.429 -2.291 7.119 1.00 96.44 162 LYS A C 1
ATOM 1318 O O . LYS A 1 162 ? -15.755 -1.278 6.943 1.00 96.44 162 LYS A O 1
ATOM 1323 N N . TRP A 1 163 ? -15.907 -3.491 7.315 1.00 96.56 163 TRP A N 1
ATOM 1324 C CA . TRP A 1 163 ? -14.475 -3.740 7.357 1.00 96.56 163 TRP A CA 1
ATOM 1325 C C . TRP A 1 163 ? -14.109 -4.986 6.553 1.00 96.56 163 TRP A C 1
ATOM 1327 O O . TRP A 1 163 ? -14.958 -5.826 6.256 1.00 96.56 163 TRP A O 1
ATOM 1337 N N . ILE A 1 164 ? -12.843 -5.062 6.157 1.00 95.44 164 ILE A N 1
ATOM 1338 C CA . ILE A 1 164 ? -12.229 -6.210 5.492 1.00 95.44 164 ILE A CA 1
ATOM 1339 C C . ILE A 1 164 ? -10.883 -6.457 6.168 1.00 95.44 164 ILE A C 1
ATOM 1341 O O . ILE A 1 164 ? -10.118 -5.525 6.392 1.00 95.44 164 ILE A O 1
ATOM 1345 N N . ASP A 1 165 ? -10.597 -7.715 6.482 1.00 92.50 165 ASP A N 1
ATOM 1346 C CA . ASP A 1 165 ? -9.270 -8.162 6.896 1.00 92.50 165 ASP A CA 1
ATOM 1347 C C . ASP A 1 165 ? -8.582 -8.845 5.720 1.00 92.50 165 ASP A C 1
ATOM 1349 O O . ASP A 1 165 ? -9.104 -9.806 5.149 1.00 92.50 165 ASP A O 1
ATOM 1353 N N . ILE A 1 166 ? -7.407 -8.336 5.365 1.00 89.25 166 ILE A N 1
ATOM 1354 C CA . ILE A 1 166 ? -6.536 -8.936 4.366 1.00 89.25 166 ILE A CA 1
ATOM 1355 C C . ILE A 1 166 ? -5.252 -9.348 5.069 1.00 89.25 166 ILE A C 1
ATOM 1357 O O . ILE A 1 166 ? -4.344 -8.541 5.264 1.00 89.25 166 ILE A O 1
ATOM 1361 N N . ARG A 1 167 ? -5.179 -10.637 5.422 1.00 86.81 167 ARG A N 1
ATOM 1362 C CA . ARG A 1 167 ? -3.970 -11.286 5.953 1.00 86.81 167 ARG A CA 1
ATOM 1363 C C . ARG A 1 167 ? -3.395 -10.574 7.190 1.00 86.81 167 ARG A C 1
ATOM 1365 O O . ARG A 1 167 ? -2.181 -10.437 7.314 1.00 86.81 167 ARG A O 1
ATOM 1372 N N . GLY A 1 168 ? -4.258 -10.137 8.108 1.00 86.06 168 GLY A N 1
ATOM 1373 C CA . GLY A 1 168 ? -3.867 -9.475 9.355 1.00 86.06 168 GLY A CA 1
ATOM 1374 C C . GLY A 1 168 ? -3.771 -7.951 9.257 1.00 86.06 168 GLY A C 1
ATOM 1375 O O . GLY A 1 168 ? -3.405 -7.300 10.235 1.00 86.06 168 GLY A O 1
ATOM 1376 N N . VAL A 1 169 ? -4.103 -7.370 8.100 1.00 88.88 169 VAL A N 1
ATOM 1377 C CA . VAL A 1 169 ? -4.232 -5.921 7.916 1.00 88.88 169 VAL A CA 1
ATOM 1378 C C . VAL A 1 169 ? -5.710 -5.576 7.797 1.00 88.88 169 VAL A C 1
ATOM 1380 O O . VAL A 1 169 ? -6.407 -6.066 6.907 1.00 88.88 169 VAL A O 1
ATOM 1383 N N . LEU A 1 170 ? -6.187 -4.726 8.702 1.00 93.38 170 LEU A N 1
ATOM 1384 C CA . LEU A 1 170 ? -7.582 -4.315 8.751 1.00 93.38 170 LEU A CA 1
ATOM 1385 C C . LEU A 1 170 ? -7.822 -3.077 7.899 1.00 93.38 170 LEU A C 1
ATOM 1387 O O . LEU A 1 170 ? -7.095 -2.091 7.997 1.00 93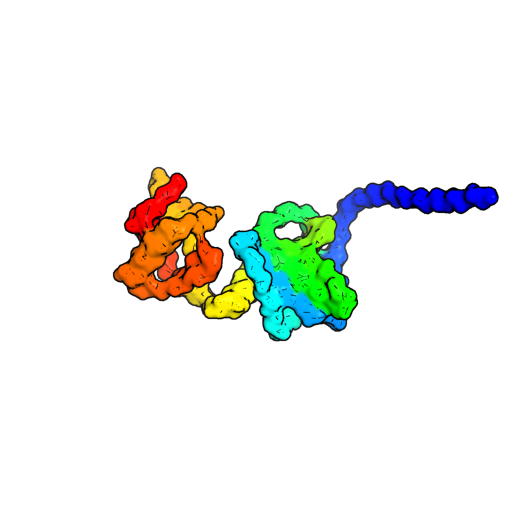.38 170 LEU A O 1
ATOM 1391 N N . PHE A 1 171 ? -8.903 -3.106 7.133 1.00 94.62 171 PHE A N 1
ATOM 1392 C CA . PHE A 1 171 ? -9.409 -1.976 6.374 1.00 94.62 171 PHE A CA 1
ATOM 1393 C C . PHE A 1 171 ? -10.848 -1.694 6.779 1.00 94.62 171 PHE A C 1
ATOM 1395 O O . PHE A 1 171 ? -11.635 -2.624 6.937 1.00 94.62 171 PHE A O 1
ATOM 1402 N N . TYR A 1 172 ? -11.221 -0.425 6.894 1.00 95.94 172 TYR A N 1
ATOM 1403 C CA . TYR A 1 172 ? -12.604 0.002 7.105 1.00 95.94 172 TYR A CA 1
ATOM 1404 C C . TYR A 1 172 ? -13.072 0.871 5.940 1.00 95.94 172 TYR A C 1
ATOM 1406 O O . TYR A 1 172 ? -12.263 1.515 5.275 1.00 95.94 172 TYR A O 1
ATOM 1414 N N . LYS A 1 173 ? -14.377 0.857 5.663 1.00 95.25 173 LYS A N 1
ATOM 1415 C CA . LYS A 1 173 ? -14.984 1.649 4.592 1.00 95.25 173 LYS A CA 1
ATOM 1416 C C . LYS A 1 173 ? -15.513 2.981 5.127 1.00 95.25 173 LYS A C 1
ATOM 1418 O O . LYS A 1 173 ? -16.273 2.989 6.091 1.00 95.25 173 LYS A O 1
ATOM 1423 N N . GLY A 1 174 ? -15.225 4.068 4.418 1.00 93.06 174 GLY A N 1
ATOM 1424 C CA . GLY A 1 174 ? -15.698 5.417 4.713 1.00 93.06 174 GLY A CA 1
ATOM 1425 C C . GLY A 1 174 ? -14.719 6.223 5.562 1.00 93.06 174 GLY A C 1
ATOM 1426 O O . GLY A 1 174 ? -13.688 5.726 6.002 1.00 93.06 174 GLY A O 1
ATOM 1427 N N . ASN A 1 175 ? -15.061 7.487 5.806 1.00 91.94 175 ASN A N 1
ATOM 1428 C CA . ASN A 1 175 ? -14.202 8.408 6.543 1.00 91.94 175 ASN A CA 1
ATOM 1429 C C . ASN A 1 175 ? -14.534 8.376 8.039 1.00 91.94 175 ASN A C 1
ATOM 1431 O O . ASN A 1 175 ? -15.634 8.756 8.442 1.00 91.94 175 ASN A O 1
ATOM 1435 N N . LEU A 1 176 ? -13.563 7.965 8.853 1.00 94.94 176 LEU A N 1
ATOM 1436 C CA . LEU A 1 176 ? -13.585 8.105 10.309 1.00 94.94 176 LEU A CA 1
ATOM 1437 C C . LEU A 1 176 ? -12.628 9.225 10.701 1.00 94.94 176 LEU A C 1
ATOM 1439 O O . LEU A 1 176 ? -11.516 9.275 10.178 1.00 94.94 176 LEU A O 1
ATOM 1443 N N . SER A 1 177 ? -13.057 10.117 11.596 1.00 95.25 177 SER A N 1
ATOM 1444 C CA . SER A 1 177 ? -12.161 11.137 12.141 1.00 95.25 177 SER A CA 1
ATOM 1445 C C . SER A 1 177 ? -11.149 10.508 13.097 1.00 95.25 177 SER A C 1
ATOM 1447 O O . SER A 1 177 ? -11.405 9.448 13.677 1.00 95.25 177 SER A O 1
ATOM 1449 N N . ASP A 1 178 ? -10.022 11.180 13.308 1.00 93.88 178 ASP A N 1
ATOM 1450 C CA . ASP A 1 178 ? -8.980 10.710 14.222 1.00 93.88 178 ASP A CA 1
ATOM 1451 C C . ASP A 1 178 ? -9.508 10.561 15.660 1.00 93.88 178 ASP A C 1
ATOM 1453 O O . ASP A 1 178 ? -9.120 9.642 16.383 1.00 93.88 178 ASP A O 1
ATOM 1457 N N . GLU A 1 179 ? -10.470 11.396 16.071 1.00 95.19 179 GLU A N 1
ATOM 1458 C CA . GLU A 1 179 ? -11.141 11.286 17.367 1.00 95.19 179 GLU A CA 1
ATOM 1459 C C . GLU A 1 179 ? -11.976 10.011 17.492 1.00 95.19 179 GLU A C 1
ATOM 1461 O O . GLU A 1 179 ? -11.994 9.405 18.567 1.00 95.19 179 GLU A O 1
ATOM 1466 N N . LEU A 1 180 ? -12.677 9.620 16.423 1.00 96.44 180 LEU A N 1
ATOM 1467 C CA . LEU A 1 180 ? -13.454 8.381 16.391 1.00 96.44 180 LEU A CA 1
ATOM 1468 C C . LEU A 1 180 ? -12.535 7.167 16.351 1.00 96.44 180 LEU A C 1
ATOM 1470 O O . LEU A 1 180 ? -12.768 6.207 17.078 1.00 96.44 180 LEU A O 1
ATOM 1474 N N . LEU A 1 181 ? -11.461 7.219 15.562 1.00 95.94 181 LEU A N 1
ATOM 1475 C CA . LEU A 1 181 ? -10.457 6.158 15.539 1.00 95.94 181 LEU A CA 1
ATOM 1476 C C . LEU A 1 181 ? -9.826 5.968 16.921 1.00 95.94 181 LEU A C 1
ATOM 1478 O O . LEU A 1 181 ? -9.680 4.830 17.369 1.00 95.94 181 LEU A O 1
ATOM 1482 N N . ALA A 1 182 ? -9.515 7.056 17.630 1.00 95.44 182 ALA A N 1
ATOM 1483 C CA . ALA A 1 182 ? -8.988 6.984 18.989 1.00 95.44 182 ALA A CA 1
ATOM 1484 C C . ALA A 1 182 ? -9.991 6.382 19.986 1.00 95.44 182 ALA A C 1
ATOM 1486 O O . ALA A 1 182 ? -9.636 5.533 20.804 1.00 95.44 182 ALA A O 1
ATOM 1487 N N . ASP A 1 183 ? -11.257 6.796 19.901 1.00 95.88 183 ASP A N 1
ATOM 1488 C CA . ASP A 1 183 ? -12.343 6.248 20.716 1.00 95.88 183 ASP A CA 1
ATOM 1489 C C . ASP A 1 183 ? -12.554 4.747 20.452 1.00 95.88 183 ASP A C 1
ATOM 1491 O O . ASP A 1 183 ? -12.647 3.957 21.391 1.00 95.88 183 ASP A O 1
ATOM 1495 N N . TYR A 1 184 ? -12.537 4.321 19.188 1.00 96.69 184 TYR A N 1
ATOM 1496 C CA . TYR A 1 184 ? -12.682 2.913 18.815 1.00 96.69 184 TYR A CA 1
ATOM 1497 C C . TYR A 1 184 ? -11.479 2.068 19.236 1.00 96.69 184 TYR A C 1
ATOM 1499 O O . TYR A 1 184 ? -11.671 0.969 19.751 1.00 96.69 184 TYR A O 1
ATOM 1507 N N . THR A 1 185 ? -10.255 2.592 19.096 1.00 95.31 185 THR A N 1
ATOM 1508 C CA . THR A 1 185 ? -9.031 1.931 19.590 1.00 95.31 185 THR A CA 1
ATOM 1509 C C . THR A 1 185 ? -9.129 1.678 21.096 1.00 95.31 185 THR A C 1
ATOM 1511 O O . THR A 1 185 ? -8.852 0.576 21.568 1.00 95.31 185 THR A O 1
ATOM 1514 N N . SER A 1 186 ? -9.587 2.682 21.853 1.00 94.62 186 SER A N 1
ATOM 1515 C CA . SER A 1 186 ? -9.773 2.574 23.301 1.00 94.62 186 SER A CA 1
ATOM 1516 C C . SER A 1 186 ? -10.870 1.575 23.676 1.00 94.62 186 SER A C 1
ATOM 1518 O O . SER A 1 186 ? -10.661 0.766 24.578 1.00 94.62 186 SER A O 1
ATOM 1520 N N . LYS A 1 187 ? -12.013 1.583 22.975 1.00 96.31 187 LYS A N 1
ATOM 1521 C CA . LYS A 1 187 ? -13.115 0.625 23.191 1.00 96.31 187 LYS A CA 1
ATOM 1522 C C . LYS A 1 187 ? -12.721 -0.813 22.872 1.00 96.31 187 LYS A C 1
ATOM 1524 O O . LYS A 1 187 ? -13.159 -1.723 23.565 1.00 96.31 187 LYS A O 1
ATOM 1529 N N . ALA A 1 188 ? -11.865 -1.007 21.873 1.00 95.50 188 ALA A N 1
ATOM 1530 C CA . ALA A 1 188 ? -11.304 -2.310 21.537 1.00 95.50 188 ALA A CA 1
ATOM 1531 C C . ALA A 1 188 ? -10.291 -2.810 22.589 1.00 95.50 188 ALA A C 1
ATOM 1533 O O . ALA A 1 188 ? -9.827 -3.947 22.509 1.00 95.50 188 ALA A O 1
ATOM 1534 N N . GLY A 1 189 ? -9.926 -1.978 23.573 1.00 91.69 189 GLY A N 1
ATOM 1535 C CA . GLY A 1 189 ? -8.951 -2.332 24.600 1.00 91.69 189 GLY A CA 1
ATOM 1536 C C . GLY A 1 189 ? -7.557 -2.586 24.031 1.00 91.69 189 GLY A C 1
ATOM 1537 O O . GLY A 1 189 ? -6.793 -3.335 24.633 1.00 91.69 189 GLY A O 1
ATOM 1538 N N . ILE A 1 190 ? -7.235 -1.999 22.871 1.00 87.19 190 ILE A N 1
ATOM 1539 C CA . ILE A 1 190 ? -5.908 -2.122 22.270 1.00 87.19 190 ILE A CA 1
ATOM 1540 C C . ILE A 1 190 ? -4.946 -1.309 23.133 1.00 87.19 190 ILE A C 1
ATOM 1542 O O . ILE A 1 190 ? -5.122 -0.104 23.307 1.00 87.19 190 ILE A O 1
ATOM 1546 N N . ILE A 1 191 ? -3.927 -1.969 23.672 1.00 72.62 191 ILE A N 1
ATOM 1547 C CA . ILE A 1 191 ? -2.879 -1.344 24.485 1.00 72.62 191 ILE A CA 1
ATOM 1548 C C . ILE A 1 191 ? -1.657 -1.098 23.591 1.00 72.62 191 ILE A C 1
ATOM 1550 O O . ILE A 1 191 ? -1.443 -1.825 22.613 1.00 72.62 191 ILE A O 1
ATOM 1554 N N . ASP A 1 192 ? -0.906 -0.027 23.862 1.00 64.38 192 ASP A N 1
ATOM 1555 C CA . ASP A 1 192 ? 0.352 0.217 23.153 1.00 64.38 192 ASP A CA 1
ATOM 1556 C C . ASP A 1 192 ? 1.439 -0.803 23.527 1.00 64.38 192 ASP A C 1
ATOM 1558 O O . ASP A 1 192 ? 1.677 -0.978 24.745 1.00 64.38 192 ASP A O 1
#

Radius of gyration: 21.74 Å; chains: 1; bounding box: 74×42×51 Å

Secondary structure (DSSP, 8-state):
--------------------PPP---GGGEEEEEEEETT-S--EEPPHHHHHHHHHHHHHPEEE-------SEEEEEEETTS-EEEEEEETTEEEETTS-EEE-S-TTHHHHHHHHHTT--TTEEE---EEEETTEEEE---PPPHHHHHHHHHHHHHTT--EEEETTEEEEES---HHHHHHHHHHTT---

pLDDT: mean 86.27, std 16.83, range [31.62, 98.19]